Protein AF-A0A348V399-F1 (afdb_monomer_lite)

Structure (mmCIF, N/CA/C/O backbone):
data_AF-A0A348V399-F1
#
_entry.id   AF-A0A348V399-F1
#
loop_
_atom_site.group_PDB
_atom_site.id
_atom_site.type_symbol
_atom_site.label_atom_id
_atom_site.label_alt_id
_atom_site.label_comp_id
_atom_site.label_asym_id
_atom_site.label_entity_id
_atom_site.label_seq_id
_atom_site.pdbx_PDB_ins_code
_atom_site.Cartn_x
_atom_site.Cartn_y
_atom_site.Cartn_z
_atom_site.occupancy
_atom_site.B_iso_or_equiv
_atom_site.auth_seq_id
_atom_site.auth_comp_id
_atom_site.auth_asym_id
_atom_site.auth_atom_id
_atom_site.pdbx_PDB_model_num
ATOM 1 N N . PHE A 1 1 ? 3.134 -6.054 -16.469 1.00 52.12 1 PHE A N 1
ATOM 2 C CA . PHE A 1 1 ? 4.135 -6.571 -15.513 1.00 52.12 1 PHE A CA 1
ATOM 3 C C . PHE A 1 1 ? 3.429 -7.598 -14.643 1.00 52.12 1 PHE A C 1
ATOM 5 O O . PHE A 1 1 ? 2.397 -7.255 -14.083 1.00 52.12 1 PHE A O 1
ATOM 12 N N . PHE A 1 2 ? 3.928 -8.833 -14.587 1.00 60.09 2 PHE A N 1
ATOM 13 C CA . PHE A 1 2 ? 3.392 -9.899 -13.734 1.00 60.09 2 PHE A CA 1
ATOM 14 C C . PHE A 1 2 ? 4.388 -10.189 -12.610 1.00 60.09 2 PHE A C 1
ATOM 16 O O . PHE A 1 2 ? 5.597 -10.098 -12.833 1.00 60.09 2 PHE A O 1
ATOM 23 N N . ALA A 1 3 ? 3.890 -10.536 -11.419 1.00 67.31 3 ALA A N 1
ATOM 24 C CA . ALA A 1 3 ? 4.733 -11.037 -10.334 1.00 67.31 3 ALA A CA 1
ATOM 25 C C . ALA A 1 3 ? 5.548 -12.259 -10.807 1.00 67.31 3 ALA A C 1
ATOM 27 O O . ALA A 1 3 ? 5.073 -12.972 -11.694 1.00 67.31 3 ALA A O 1
ATOM 28 N N . PRO A 1 4 ? 6.736 -12.539 -10.237 1.00 74.44 4 PRO A N 1
ATOM 29 C CA . PRO A 1 4 ? 7.645 -13.546 -10.790 1.00 74.44 4 PRO A CA 1
ATOM 30 C C . PRO A 1 4 ? 7.024 -14.939 -10.965 1.00 74.44 4 PRO A C 1
ATOM 32 O O . PRO A 1 4 ? 7.273 -15.588 -11.976 1.00 74.44 4 PRO A O 1
ATOM 35 N N . LEU A 1 5 ? 6.152 -15.355 -10.038 1.00 81.75 5 LEU A N 1
ATOM 36 C CA . LEU A 1 5 ? 5.412 -16.617 -10.133 1.00 81.75 5 LEU A CA 1
ATOM 37 C C . LEU A 1 5 ? 4.450 -16.623 -11.327 1.00 81.75 5 LEU A C 1
ATOM 39 O O . LEU A 1 5 ? 4.489 -17.528 -12.152 1.00 81.75 5 LEU A O 1
ATOM 43 N N . ALA A 1 6 ? 3.618 -15.585 -11.442 1.00 80.56 6 ALA A N 1
ATOM 44 C CA . ALA A 1 6 ? 2.678 -15.453 -12.547 1.00 80.56 6 ALA A CA 1
ATOM 45 C C . ALA A 1 6 ? 3.415 -15.346 -13.888 1.00 80.56 6 ALA A C 1
ATOM 47 O O . ALA A 1 6 ? 3.038 -16.015 -14.837 1.00 80.56 6 ALA A O 1
ATOM 48 N N . LYS A 1 7 ? 4.506 -14.572 -13.965 1.00 80.81 7 LYS A N 1
ATOM 49 C CA . LYS A 1 7 ? 5.335 -14.479 -15.174 1.00 80.81 7 LYS A CA 1
ATOM 50 C C . LYS A 1 7 ? 5.839 -15.860 -15.605 1.00 80.81 7 LYS A C 1
ATOM 52 O O . LYS A 1 7 ? 5.669 -16.206 -16.766 1.00 80.81 7 LYS A O 1
ATOM 57 N N . ALA A 1 8 ? 6.411 -16.632 -14.680 1.00 84.81 8 ALA A N 1
ATOM 58 C CA . ALA A 1 8 ? 6.959 -17.952 -14.975 1.00 84.81 8 ALA A CA 1
ATOM 59 C C . ALA A 1 8 ? 5.883 -18.966 -15.410 1.00 84.81 8 ALA A C 1
ATOM 61 O O . ALA A 1 8 ? 6.126 -19.723 -16.340 1.00 84.81 8 ALA A O 1
ATOM 62 N N . LEU A 1 9 ? 4.683 -18.938 -14.816 1.00 87.12 9 LEU A N 1
ATOM 63 C CA . LEU A 1 9 ? 3.552 -19.770 -15.266 1.00 87.12 9 LEU A CA 1
ATOM 64 C C . LEU A 1 9 ? 3.014 -19.351 -16.644 1.00 87.12 9 LEU A C 1
ATOM 66 O O . LEU A 1 9 ? 2.587 -20.195 -17.429 1.00 87.12 9 LEU A O 1
ATOM 70 N N . ILE A 1 10 ? 3.039 -18.051 -16.951 1.00 87.12 10 ILE A N 1
ATOM 71 C CA . ILE A 1 10 ? 2.535 -17.520 -18.222 1.00 87.12 10 ILE A CA 1
ATOM 72 C C . ILE A 1 10 ? 3.465 -17.877 -19.378 1.00 87.12 10 ILE A C 1
ATOM 74 O O . ILE A 1 10 ? 2.972 -18.300 -20.415 1.00 87.12 10 ILE A O 1
ATOM 78 N N . THR A 1 11 ? 4.773 -17.660 -19.221 1.00 84.88 11 THR A N 1
ATOM 79 C CA . THR A 1 11 ? 5.747 -17.787 -20.321 1.00 84.88 11 THR A CA 1
ATOM 80 C C . THR A 1 11 ? 6.511 -19.103 -20.319 1.00 84.88 11 THR A C 1
ATOM 82 O O . THR A 1 11 ? 7.322 -19.323 -21.209 1.00 84.88 11 THR A O 1
ATOM 85 N N . GLY A 1 12 ? 6.341 -19.925 -19.282 1.00 84.00 12 GLY A N 1
ATOM 86 C CA . GLY A 1 12 ? 7.260 -21.017 -18.990 1.00 84.00 12 GLY A CA 1
ATOM 87 C C . GLY A 1 12 ? 8.636 -20.507 -18.552 1.00 84.00 12 GLY A C 1
ATOM 88 O O . GLY A 1 12 ? 9.053 -19.381 -18.850 1.00 84.00 12 GLY A O 1
ATOM 89 N N . GLY A 1 13 ? 9.355 -21.343 -17.808 1.00 85.56 13 GLY A N 1
ATOM 90 C CA . GLY A 1 13 ? 10.738 -21.083 -17.412 1.00 85.56 13 GLY A CA 1
ATOM 91 C C . GLY A 1 13 ? 10.939 -20.916 -15.904 1.00 85.56 13 GLY A C 1
ATOM 92 O O . GLY A 1 13 ? 10.068 -21.268 -15.106 1.00 85.56 13 GLY A O 1
ATOM 93 N N . PRO A 1 14 ? 12.121 -20.443 -15.477 1.00 83.56 14 PRO A N 1
ATOM 94 C CA . PRO A 1 14 ? 12.485 -20.439 -14.070 1.00 83.56 14 PRO A CA 1
ATOM 95 C C . PRO A 1 14 ? 11.677 -19.414 -13.273 1.00 83.56 14 PRO A C 1
ATOM 97 O O . PRO A 1 14 ? 11.628 -18.229 -13.611 1.00 83.56 14 PRO A O 1
ATOM 100 N N . TYR A 1 15 ? 11.120 -19.853 -12.146 1.00 84.25 15 TYR A N 1
ATOM 101 C CA . TYR A 1 15 ? 10.704 -18.961 -11.077 1.00 84.25 15 TYR A CA 1
ATOM 102 C C . TYR A 1 15 ? 11.940 -18.248 -10.527 1.00 84.25 15 TYR A C 1
ATOM 104 O O . TYR A 1 15 ? 12.832 -18.866 -9.938 1.00 84.25 15 TYR A O 1
ATOM 112 N N . GLN A 1 16 ? 12.000 -16.938 -10.755 1.00 76.56 16 GLN A N 1
ATOM 113 C CA . GLN A 1 16 ? 13.112 -16.099 -10.333 1.00 76.56 16 GLN A CA 1
ATOM 114 C C . GLN A 1 16 ? 12.734 -15.294 -9.096 1.00 76.56 16 GLN A C 1
ATOM 116 O O . GLN A 1 16 ? 11.756 -14.547 -9.101 1.00 76.56 16 GLN A O 1
ATOM 121 N N . LEU A 1 17 ? 13.551 -15.392 -8.053 1.00 78.25 17 LEU A N 1
ATOM 122 C CA . LEU A 1 17 ? 13.421 -14.579 -6.851 1.00 78.25 17 LEU A CA 1
ATOM 123 C C . LEU A 1 17 ? 14.804 -14.061 -6.455 1.00 78.25 17 LEU A C 1
ATOM 125 O O . LEU A 1 17 ? 15.776 -14.811 -6.454 1.00 78.25 17 LEU A O 1
ATOM 129 N N . PHE A 1 18 ? 14.908 -12.763 -6.159 1.00 77.19 18 PHE A N 1
ATOM 130 C CA . PHE A 1 18 ? 16.182 -12.104 -5.831 1.00 77.19 18 PHE A CA 1
ATOM 131 C C . PHE A 1 18 ? 17.300 -12.329 -6.867 1.00 77.19 18 PHE A C 1
ATOM 133 O O . PHE A 1 18 ? 18.461 -12.515 -6.513 1.00 77.19 18 PHE A O 1
ATOM 140 N N . GLY A 1 19 ? 16.945 -12.360 -8.156 1.00 70.88 19 GLY A N 1
ATOM 141 C CA . GLY A 1 19 ? 17.903 -12.597 -9.241 1.00 70.88 19 GLY A CA 1
ATOM 142 C C . GLY A 1 19 ? 18.418 -14.038 -9.335 1.00 70.88 19 GLY A C 1
ATOM 143 O O . GLY A 1 19 ? 19.267 -14.315 -10.176 1.00 70.88 19 GLY A O 1
ATOM 144 N N . LYS A 1 20 ? 17.903 -14.964 -8.516 1.00 80.06 20 LYS A N 1
ATOM 145 C CA . LYS A 1 20 ? 18.220 -16.393 -8.585 1.00 80.06 20 LYS A CA 1
ATOM 146 C C . LYS A 1 20 ? 17.064 -17.168 -9.205 1.00 80.06 20 LYS A C 1
ATOM 148 O O . LYS A 1 20 ? 15.915 -17.009 -8.794 1.00 80.06 20 LYS A O 1
ATOM 153 N N . SER A 1 21 ? 17.381 -18.022 -10.172 1.00 84.56 21 SER A N 1
ATOM 154 C CA . SER A 1 21 ? 16.463 -19.043 -10.679 1.00 84.56 21 SER A CA 1
ATOM 155 C C . SER A 1 21 ? 16.350 -20.152 -9.639 1.00 84.56 21 SER A C 1
ATOM 157 O O . SER A 1 21 ? 17.360 -20.754 -9.283 1.00 84.56 21 SER A O 1
ATOM 159 N N . LEU A 1 22 ? 15.145 -20.390 -9.124 1.00 85.94 22 LEU A N 1
ATOM 160 C CA . LEU A 1 22 ? 14.909 -21.389 -8.081 1.00 85.94 22 LEU A CA 1
ATOM 161 C C . LEU A 1 22 ? 14.505 -22.738 -8.681 1.00 85.94 22 LEU A C 1
ATOM 163 O O . LEU A 1 22 ? 15.203 -23.728 -8.496 1.00 85.94 22 LEU A O 1
ATOM 167 N N . PHE A 1 23 ? 13.396 -22.775 -9.418 1.00 88.38 23 PHE A N 1
ATOM 168 C CA . PHE A 1 23 ? 12.878 -23.979 -10.073 1.00 88.38 23 PHE A CA 1
ATOM 169 C C . PHE A 1 23 ? 12.119 -23.606 -11.346 1.00 88.38 23 PHE A C 1
ATOM 171 O O . PHE A 1 23 ? 11.605 -22.493 -11.457 1.00 88.38 23 PHE A O 1
ATOM 178 N N . SER A 1 24 ? 12.057 -24.519 -12.312 1.00 88.38 24 SER A N 1
ATOM 179 C CA . SER A 1 24 ? 11.353 -24.305 -13.580 1.00 88.38 24 SER A CA 1
ATOM 180 C C . SER A 1 24 ? 9.862 -24.578 -13.449 1.00 88.38 24 SER A C 1
ATOM 182 O O . SER A 1 24 ? 9.452 -25.535 -12.797 1.00 88.38 24 SER A O 1
ATOM 184 N N . LEU A 1 25 ? 9.058 -23.740 -14.097 1.00 88.75 25 LEU A N 1
ATOM 185 C CA . LEU A 1 25 ? 7.616 -23.896 -14.201 1.00 88.75 25 LEU A CA 1
ATOM 186 C C . LEU A 1 25 ? 7.215 -24.174 -15.654 1.00 88.75 25 LEU A C 1
ATOM 188 O O . LEU A 1 25 ? 7.860 -23.656 -16.575 1.00 88.75 25 LEU A O 1
ATOM 192 N N . PRO A 1 26 ? 6.172 -24.996 -15.864 1.00 90.00 26 PRO A N 1
ATOM 193 C CA . PRO A 1 26 ? 5.643 -25.249 -17.194 1.00 90.00 26 PRO A CA 1
ATOM 194 C C . PRO A 1 26 ? 5.022 -23.976 -17.776 1.00 90.00 26 PRO A C 1
ATOM 196 O O . PRO A 1 26 ? 4.529 -23.118 -17.042 1.00 90.00 26 PRO A O 1
ATOM 199 N N . GLU A 1 27 ? 5.019 -23.874 -19.103 1.00 92.12 27 GLU A N 1
ATOM 200 C CA . GLU A 1 27 ? 4.249 -22.850 -19.803 1.00 92.12 27 GLU A CA 1
ATOM 201 C C . GLU A 1 27 ? 2.771 -23.244 -19.781 1.00 92.12 27 GLU A C 1
ATOM 203 O O . GLU A 1 27 ? 2.341 -24.165 -20.471 1.00 92.12 27 GLU A O 1
ATOM 208 N N . VAL A 1 28 ? 1.994 -22.571 -18.935 1.00 89.44 28 VAL A N 1
ATOM 209 C CA . VAL A 1 28 ? 0.554 -22.824 -18.785 1.00 89.44 28 VAL A CA 1
ATOM 210 C C . VAL A 1 28 ? -0.260 -21.820 -19.610 1.00 89.44 28 VAL A C 1
ATOM 212 O O . VAL A 1 28 ? -1.388 -22.103 -20.015 1.00 89.44 28 VAL A O 1
ATOM 215 N N . GLY A 1 29 ? 0.309 -20.642 -19.881 1.00 90.19 29 GLY A N 1
ATOM 216 C CA . GLY A 1 29 ? -0.357 -19.542 -20.572 1.00 90.19 29 GLY A CA 1
ATOM 217 C C . GLY A 1 29 ? -1.218 -18.678 -19.643 1.00 90.19 29 GLY A C 1
ATOM 218 O O . GLY A 1 29 ? -1.516 -19.034 -18.500 1.00 90.19 29 GLY A O 1
ATOM 219 N N . LEU A 1 30 ? -1.617 -17.499 -20.127 1.00 89.25 30 LEU A N 1
ATOM 220 C CA . LEU A 1 30 ? -2.241 -16.452 -19.306 1.00 89.25 30 LEU A CA 1
ATOM 221 C C . LEU A 1 30 ? -3.562 -16.866 -18.649 1.00 89.25 30 LEU A C 1
ATOM 223 O O . LEU A 1 30 ? -3.695 -16.777 -17.429 1.00 89.25 30 LEU A O 1
ATOM 227 N N . PHE A 1 31 ? -4.536 -17.317 -19.440 1.00 92.62 31 PHE A N 1
ATOM 228 C CA . PHE A 1 31 ? -5.866 -17.656 -18.924 1.00 92.62 31 PHE A CA 1
ATOM 229 C C . PHE A 1 31 ? -5.835 -18.869 -17.993 1.00 92.62 31 PHE A C 1
ATOM 231 O O . PHE A 1 31 ? -6.458 -18.846 -16.933 1.00 92.62 31 PHE A O 1
ATOM 238 N N . ASN A 1 32 ? -5.039 -19.886 -18.325 1.00 92.69 32 ASN A N 1
ATOM 239 C CA . ASN A 1 32 ? -4.877 -21.046 -17.455 1.00 92.69 32 ASN A CA 1
ATOM 240 C C . ASN A 1 32 ? -4.134 -20.691 -16.163 1.00 92.69 32 ASN A C 1
ATOM 242 O O . ASN A 1 32 ? -4.470 -21.229 -15.117 1.00 92.69 32 ASN A O 1
ATOM 246 N N . THR A 1 33 ? -3.178 -19.753 -16.192 1.00 90.19 33 THR A N 1
ATOM 247 C CA . THR A 1 33 ? -2.538 -19.251 -14.963 1.00 90.19 33 THR A CA 1
ATOM 248 C C . THR A 1 33 ? -3.578 -18.640 -14.019 1.00 90.19 33 THR A C 1
ATOM 250 O O . THR A 1 33 ? -3.559 -18.929 -12.823 1.00 90.19 33 THR A O 1
ATOM 253 N N . PHE A 1 34 ? -4.525 -17.846 -14.538 1.00 90.88 34 PHE A N 1
ATOM 254 C CA . PHE A 1 34 ? -5.638 -17.333 -13.731 1.00 90.88 34 PHE A CA 1
ATOM 255 C C . PHE A 1 34 ? -6.528 -18.452 -13.184 1.00 90.88 34 PHE A C 1
ATOM 257 O O . PHE A 1 34 ? -6.881 -18.411 -12.008 1.00 90.88 34 PHE A O 1
ATOM 264 N N . LEU A 1 35 ? -6.856 -19.455 -14.003 1.00 93.44 35 LEU A N 1
ATOM 265 C CA . LEU A 1 35 ? -7.674 -20.596 -13.586 1.00 93.44 35 LEU A CA 1
ATOM 266 C C . LEU A 1 35 ? -6.990 -21.413 -12.481 1.00 93.44 35 LEU A C 1
ATOM 268 O O . LEU A 1 35 ? -7.612 -21.696 -11.461 1.00 93.44 35 LEU A O 1
ATOM 272 N N . VAL A 1 36 ? -5.703 -21.733 -12.637 1.00 90.75 36 VAL A N 1
ATOM 273 C CA . VAL A 1 36 ? -4.912 -22.483 -11.648 1.00 90.75 36 VAL A CA 1
ATOM 274 C C . VAL A 1 36 ? -4.853 -21.732 -10.320 1.00 90.75 36 VAL A C 1
ATOM 276 O O . VAL A 1 36 ? -5.170 -22.304 -9.278 1.00 90.75 36 VAL A O 1
ATOM 279 N N . LEU A 1 37 ? -4.500 -20.442 -10.337 1.00 90.31 37 LEU A N 1
ATOM 280 C CA . LEU A 1 37 ? -4.455 -19.632 -9.115 1.00 90.31 37 LEU A CA 1
ATOM 281 C C . LEU A 1 37 ? -5.846 -19.476 -8.485 1.00 90.31 37 LEU A C 1
ATOM 283 O O . LEU A 1 37 ? -5.977 -19.565 -7.266 1.00 90.31 37 LEU A O 1
ATOM 287 N N . GLY A 1 38 ? -6.886 -19.298 -9.303 1.00 93.44 38 GLY A N 1
ATOM 288 C CA . GLY A 1 38 ? -8.273 -19.213 -8.849 1.00 93.44 38 GLY A CA 1
ATOM 289 C C . GLY A 1 38 ? -8.742 -20.484 -8.143 1.00 93.44 38 GLY A C 1
ATOM 290 O O . GLY A 1 38 ? -9.327 -20.394 -7.066 1.00 93.44 38 GLY A O 1
ATOM 291 N N . LEU A 1 39 ? -8.429 -21.663 -8.689 1.00 95.69 39 LEU A N 1
ATOM 292 C CA . LEU A 1 39 ? -8.740 -22.949 -8.057 1.00 95.69 39 LEU A CA 1
ATOM 293 C C . LEU A 1 39 ? -7.991 -23.138 -6.736 1.00 95.69 39 LEU A C 1
ATOM 295 O O . LEU A 1 39 ? -8.597 -23.556 -5.750 1.00 95.69 39 LEU A O 1
ATOM 299 N N . ILE A 1 40 ? -6.702 -22.786 -6.686 1.00 94.00 40 ILE A N 1
ATOM 300 C CA . ILE A 1 40 ? -5.919 -22.834 -5.443 1.00 94.00 40 ILE A CA 1
ATOM 301 C C . ILE A 1 40 ? -6.576 -21.950 -4.377 1.00 94.00 40 ILE A C 1
ATOM 303 O O . ILE A 1 40 ? -6.777 -22.401 -3.249 1.00 94.00 40 ILE A O 1
ATOM 307 N N . PHE A 1 41 ? -6.954 -20.715 -4.719 1.00 93.62 41 PHE A N 1
ATOM 308 C CA . PHE A 1 41 ? -7.620 -19.813 -3.778 1.00 93.62 41 PHE A CA 1
ATOM 309 C C . PHE A 1 41 ? -8.997 -20.322 -3.355 1.00 93.62 41 PHE A C 1
ATOM 311 O O . PHE A 1 41 ? -9.294 -20.300 -2.166 1.00 93.62 41 PHE A O 1
ATOM 318 N N . LEU A 1 42 ? -9.808 -20.841 -4.280 1.00 96.06 42 LEU A N 1
ATOM 319 C CA . LEU A 1 42 ? -11.116 -21.415 -3.961 1.00 96.06 42 LEU A CA 1
ATOM 320 C C . LEU A 1 42 ? -10.990 -22.551 -2.941 1.00 96.06 42 LEU A C 1
ATOM 322 O O . LEU A 1 42 ? -11.668 -22.528 -1.917 1.00 96.06 42 LEU A O 1
ATOM 326 N N . VAL A 1 43 ? -10.099 -23.513 -3.190 1.00 96.75 43 VAL A N 1
ATOM 327 C CA . VAL A 1 43 ? -9.903 -24.667 -2.302 1.00 96.75 43 VAL A CA 1
ATOM 328 C C . VAL A 1 43 ? -9.355 -24.218 -0.951 1.00 96.75 43 VAL A C 1
ATOM 330 O O . VAL A 1 43 ? -9.936 -24.533 0.083 1.00 96.75 43 VAL A O 1
ATOM 333 N N . THR A 1 44 ? -8.265 -23.449 -0.938 1.00 95.44 44 THR A N 1
ATOM 334 C CA . THR A 1 44 ? -7.593 -23.061 0.314 1.00 95.44 44 THR A CA 1
ATOM 335 C C . THR A 1 44 ? -8.450 -22.153 1.193 1.00 95.44 44 THR A C 1
ATOM 337 O O . THR A 1 44 ? -8.509 -22.370 2.402 1.00 95.44 44 THR A O 1
ATOM 340 N N . ILE A 1 45 ? -9.154 -21.175 0.612 1.00 94.75 45 ILE A N 1
ATOM 341 C CA . ILE A 1 45 ? -10.038 -20.272 1.360 1.00 94.75 45 ILE A CA 1
ATOM 342 C C . ILE A 1 45 ? -11.266 -21.028 1.867 1.00 94.75 45 ILE A C 1
ATOM 344 O O . ILE A 1 45 ? -11.629 -20.853 3.026 1.00 94.75 45 ILE A O 1
ATOM 348 N N . THR A 1 46 ? -11.881 -21.892 1.048 1.00 95.56 46 THR A N 1
ATOM 349 C CA . THR A 1 46 ? -13.058 -22.667 1.479 1.00 95.56 46 THR A CA 1
ATOM 350 C C . THR A 1 46 ? -12.692 -23.620 2.610 1.00 95.56 46 THR A C 1
ATOM 352 O O . THR A 1 46 ? -13.359 -23.622 3.639 1.00 95.56 46 THR A O 1
ATOM 355 N N . LEU A 1 47 ? -11.596 -24.375 2.473 1.00 95.94 47 LEU A N 1
ATOM 356 C CA . LEU A 1 47 ? -11.119 -25.258 3.538 1.00 95.94 47 LEU A CA 1
ATOM 357 C C . LEU A 1 47 ? -10.776 -24.474 4.809 1.00 95.94 47 LEU A C 1
ATOM 359 O O . LEU A 1 47 ? -11.170 -24.886 5.893 1.00 95.94 47 LEU A O 1
ATOM 363 N N . GLY A 1 48 ? -10.106 -23.324 4.689 1.00 93.44 48 GLY A N 1
ATOM 364 C CA . GLY A 1 48 ? -9.813 -22.460 5.835 1.00 93.44 48 GLY A CA 1
ATOM 365 C C . GLY A 1 48 ? -11.071 -21.907 6.512 1.00 93.44 48 GLY A C 1
ATOM 366 O O . GLY A 1 48 ? -11.128 -21.844 7.736 1.00 93.44 48 GLY A O 1
ATOM 367 N N . ALA A 1 49 ? -12.099 -21.553 5.737 1.00 92.62 49 ALA A N 1
ATOM 368 C CA . ALA A 1 49 ? -13.371 -21.064 6.261 1.00 92.62 49 ALA A CA 1
ATOM 369 C C . ALA A 1 49 ? -14.144 -22.145 7.029 1.00 92.62 49 ALA A C 1
ATOM 371 O O . ALA A 1 49 ? -14.742 -21.839 8.055 1.00 92.62 49 ALA A O 1
ATOM 372 N N . LEU A 1 50 ? -14.081 -23.405 6.585 1.00 94.25 50 LEU A N 1
ATOM 373 C CA . LEU A 1 50 ? -14.690 -24.538 7.294 1.00 94.25 50 LEU A CA 1
ATOM 374 C C . LEU A 1 50 ? -14.046 -24.806 8.666 1.00 94.25 50 LEU A C 1
ATOM 376 O O . LEU A 1 50 ? -14.671 -25.433 9.514 1.00 94.25 50 LEU A O 1
ATOM 380 N N . LEU A 1 51 ? -12.819 -24.323 8.894 1.00 94.50 51 LEU A N 1
ATOM 381 C CA . LEU A 1 51 ? -12.115 -24.426 10.177 1.00 94.50 51 LEU A CA 1
ATOM 382 C C . LEU A 1 51 ? -12.409 -23.252 11.131 1.00 94.50 51 LEU A C 1
ATOM 384 O O . LEU A 1 51 ? -11.989 -23.293 12.287 1.00 94.50 51 LEU A O 1
ATOM 388 N N . LEU A 1 52 ? -13.090 -22.194 10.673 1.00 89.75 52 LEU A N 1
ATOM 389 C CA . LEU A 1 52 ? -13.391 -21.013 11.485 1.00 89.75 52 LEU A CA 1
ATOM 390 C C . LEU A 1 52 ? -14.714 -21.186 12.235 1.00 89.75 52 LEU A C 1
ATOM 392 O O . LEU A 1 52 ? -15.781 -21.275 11.633 1.00 89.75 52 LEU A O 1
ATOM 396 N N . GLN A 1 53 ? -14.649 -21.143 13.565 1.00 86.00 53 GLN A N 1
ATOM 397 C CA . GLN A 1 53 ? -15.817 -21.146 14.440 1.00 86.00 53 GLN A CA 1
ATOM 398 C C . GLN A 1 53 ? -15.852 -19.857 15.261 1.00 86.00 53 GLN A C 1
ATOM 400 O O . GLN A 1 53 ? -14.854 -19.462 15.866 1.00 86.00 53 GLN A O 1
ATOM 405 N N . ASN A 1 54 ? -17.006 -19.188 15.278 1.00 82.38 54 ASN A N 1
ATOM 406 C CA . ASN A 1 54 ? -17.195 -18.023 16.134 1.00 82.38 54 ASN A CA 1
ATOM 407 C C . ASN A 1 54 ? -17.239 -18.467 17.604 1.00 82.38 54 ASN A C 1
ATOM 409 O O . ASN A 1 54 ? -17.871 -19.483 17.903 1.00 82.38 54 ASN A O 1
ATOM 413 N N . PRO A 1 55 ? -16.610 -17.715 18.523 1.00 81.38 55 PRO A N 1
ATOM 414 C CA . PRO A 1 55 ? -16.723 -18.001 19.944 1.00 81.38 55 PRO A CA 1
ATOM 415 C C . PRO A 1 55 ? -18.175 -17.841 20.409 1.00 81.38 55 PRO A C 1
ATOM 417 O O . PRO A 1 55 ? -18.935 -17.036 19.861 1.00 81.38 55 PRO A O 1
ATOM 420 N N . GLU A 1 56 ? -18.550 -18.594 21.441 1.00 83.88 56 GLU A N 1
ATOM 421 C CA . GLU A 1 56 ? -19.869 -18.482 22.061 1.00 83.88 56 GLU A CA 1
ATOM 422 C C . GLU A 1 56 ? -20.121 -17.064 22.591 1.00 83.88 56 GLU A C 1
ATOM 424 O O . GLU A 1 56 ? -19.203 -16.331 22.983 1.00 83.88 56 GLU A O 1
ATOM 429 N N . THR A 1 57 ? -21.390 -16.659 22.624 1.00 78.19 57 THR A N 1
ATOM 430 C CA . THR A 1 57 ? -21.778 -15.339 23.124 1.00 78.19 57 THR A CA 1
ATOM 431 C C . THR A 1 57 ? -21.364 -15.180 24.585 1.00 78.19 57 THR A C 1
ATOM 433 O O . THR A 1 57 ? -21.862 -15.891 25.453 1.00 78.19 57 THR A O 1
ATOM 436 N N . GLY A 1 58 ? -20.476 -14.223 24.863 1.00 76.69 58 GLY A N 1
ATOM 437 C CA . GLY A 1 58 ? -19.968 -13.968 26.214 1.00 76.69 58 GLY A CA 1
ATOM 438 C C . GLY A 1 58 ? -18.715 -14.764 26.592 1.00 76.69 58 GLY A C 1
ATOM 439 O O . GLY A 1 58 ? -18.250 -14.623 27.723 1.00 76.69 58 GLY A O 1
ATOM 440 N N . TYR A 1 59 ? -18.141 -15.543 25.668 1.00 77.50 59 TYR A N 1
ATOM 441 C CA . TYR A 1 59 ? -16.878 -16.245 25.886 1.00 77.50 59 TYR A CA 1
ATOM 442 C C . TYR A 1 59 ? -15.764 -15.278 26.312 1.00 77.50 59 TYR A C 1
ATOM 444 O O . TYR A 1 59 ? -15.517 -14.252 25.671 1.00 77.50 59 TYR A O 1
ATOM 452 N N . ARG A 1 60 ? -15.068 -15.629 27.396 1.00 76.56 60 ARG A N 1
ATOM 453 C CA . ARG A 1 60 ? -13.876 -14.935 27.890 1.00 76.56 60 ARG A CA 1
ATOM 454 C C . ARG A 1 60 ? -12.753 -15.960 28.045 1.00 76.56 60 ARG A C 1
ATOM 456 O O . ARG A 1 60 ? -12.979 -16.975 28.704 1.00 76.56 60 ARG A O 1
ATOM 463 N N . PRO A 1 61 ? -11.559 -15.719 27.476 1.00 80.94 61 PRO A N 1
ATOM 464 C CA . PRO A 1 61 ? -10.425 -16.611 27.674 1.00 80.94 61 PRO A CA 1
ATOM 465 C C . PRO A 1 61 ? -10.090 -16.757 29.163 1.00 80.94 61 PRO A C 1
ATOM 467 O O . PRO A 1 61 ? -10.176 -15.789 29.924 1.00 80.94 61 PRO A O 1
ATOM 470 N N . ALA A 1 62 ? -9.681 -17.954 29.583 1.00 82.31 62 ALA A N 1
ATOM 471 C CA . ALA A 1 62 ? -9.250 -18.190 30.958 1.00 82.31 62 ALA A CA 1
ATOM 472 C C . ALA A 1 62 ? -8.080 -17.256 31.324 1.00 82.31 62 ALA A C 1
ATOM 474 O O . ALA A 1 62 ? -7.112 -17.139 30.575 1.00 82.31 62 ALA A O 1
ATOM 475 N N . GLY A 1 63 ? -8.182 -16.566 32.463 1.00 80.38 63 GLY A N 1
ATOM 476 C CA . GLY A 1 63 ? -7.185 -15.583 32.906 1.00 80.38 63 GLY A CA 1
ATOM 477 C C . GLY A 1 63 ? -7.302 -14.195 32.261 1.00 80.38 63 GLY A C 1
ATOM 478 O O . GLY A 1 63 ? -6.511 -13.311 32.588 1.00 80.38 63 GLY A O 1
ATOM 479 N N . TRP A 1 64 ? -8.285 -13.960 31.382 1.00 74.31 64 TRP A N 1
ATOM 480 C CA . TRP A 1 64 ? -8.550 -12.627 30.845 1.00 74.31 64 TRP A CA 1
ATOM 481 C C . TRP A 1 64 ? -9.367 -11.794 31.837 1.00 74.31 64 TRP A C 1
ATOM 483 O O . TRP A 1 64 ? -10.586 -11.932 31.951 1.00 74.31 64 TRP A O 1
ATOM 493 N N . ASN A 1 65 ? -8.689 -10.891 32.539 1.00 71.88 65 ASN A N 1
ATOM 494 C CA . ASN A 1 65 ? -9.343 -9.816 33.269 1.00 71.88 65 ASN A CA 1
ATOM 495 C C . ASN A 1 65 ? -9.580 -8.667 32.289 1.00 71.88 65 ASN A C 1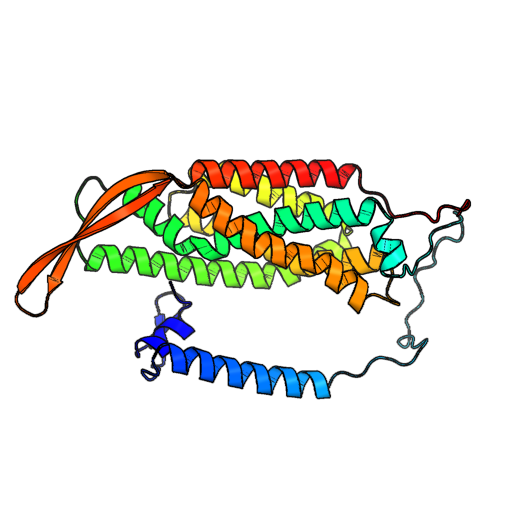
ATOM 497 O O . ASN A 1 65 ? -8.630 -8.196 31.660 1.00 71.88 65 ASN A O 1
ATOM 501 N N . SER A 1 66 ? -10.829 -8.209 32.151 1.00 61.03 66 SER A N 1
ATOM 502 C CA . SER A 1 66 ? -11.095 -6.984 31.391 1.00 61.03 66 SER A CA 1
ATOM 503 C C . SER A 1 66 ? -10.184 -5.885 31.935 1.00 61.03 66 SER A C 1
ATOM 505 O O . SER A 1 66 ? -10.159 -5.708 33.158 1.00 61.03 66 SER A O 1
ATOM 507 N N . PRO A 1 67 ? -9.469 -5.125 31.081 1.00 58.31 67 PRO A N 1
ATOM 508 C CA . PRO A 1 67 ? -8.878 -3.872 31.514 1.00 58.31 67 PRO A CA 1
ATOM 509 C C . PRO A 1 67 ? -9.978 -3.112 32.247 1.00 58.31 67 PRO A C 1
ATOM 511 O O . PRO A 1 67 ? -11.091 -3.003 31.717 1.00 58.31 67 PRO A O 1
ATOM 514 N N . VAL A 1 68 ? -9.710 -2.703 33.488 1.00 46.06 68 VAL A N 1
ATOM 515 C CA . VAL A 1 68 ? -10.649 -1.911 34.278 1.00 46.06 68 VAL A CA 1
ATOM 516 C C . VAL A 1 68 ? -10.954 -0.685 33.429 1.00 46.06 68 VAL A C 1
ATOM 518 O O . VAL A 1 68 ? -10.118 0.207 33.298 1.00 46.06 68 VAL A O 1
ATOM 521 N N . GLN A 1 69 ? -12.117 -0.666 32.773 1.00 47.31 69 GLN A N 1
ATOM 522 C CA . GLN A 1 69 ? -12.640 0.571 32.230 1.00 47.31 69 GLN A CA 1
ATOM 523 C C . GLN A 1 69 ? -12.835 1.435 33.460 1.00 47.31 69 GLN A C 1
ATOM 525 O O . GLN A 1 69 ? -13.667 1.117 34.307 1.00 47.31 69 GLN A O 1
ATOM 530 N N . SER A 1 70 ? -12.002 2.461 33.602 1.00 39.78 70 SER A N 1
ATOM 531 C CA . SER A 1 70 ? -12.213 3.514 34.575 1.00 39.78 70 SER A CA 1
ATOM 532 C C . SER A 1 70 ? -13.645 3.996 34.387 1.00 39.78 70 SER A C 1
ATOM 534 O O . SER A 1 70 ? -13.956 4.708 33.434 1.00 39.78 70 SER A O 1
ATOM 536 N N . THR A 1 71 ? -14.516 3.571 35.294 1.00 38.88 71 THR A N 1
ATOM 537 C CA . THR A 1 71 ? -15.937 3.900 35.440 1.00 38.88 71 THR A CA 1
ATOM 538 C C . THR A 1 71 ? -16.148 5.370 35.820 1.00 38.88 71 THR A C 1
ATOM 540 O O . THR A 1 71 ? -17.137 5.740 36.440 1.00 38.88 71 THR A O 1
ATOM 543 N N . ALA A 1 72 ? -15.229 6.239 35.411 1.00 37.47 72 ALA A N 1
ATOM 544 C CA . ALA A 1 72 ? -15.248 7.669 35.623 1.00 37.47 72 ALA A CA 1
ATOM 545 C C . ALA A 1 72 ? -15.106 8.355 34.261 1.00 37.47 72 ALA A C 1
ATOM 547 O O . ALA A 1 72 ? -14.041 8.861 33.931 1.00 37.47 72 ALA A O 1
ATOM 548 N N . LEU A 1 73 ? -16.164 8.262 33.446 1.00 38.91 73 LEU A N 1
ATOM 549 C CA . LEU A 1 73 ? -16.685 9.288 32.527 1.00 38.91 73 LEU A CA 1
ATOM 550 C C . LEU A 1 73 ? -17.776 8.638 31.655 1.00 38.91 73 LEU A C 1
ATOM 552 O O . LEU A 1 73 ? -17.518 7.833 30.766 1.00 38.91 73 LEU A O 1
ATOM 556 N N . ASN A 1 74 ? -19.023 8.965 31.983 1.00 40.34 74 ASN A N 1
ATOM 557 C CA . ASN A 1 74 ? -20.251 8.533 31.321 1.00 40.34 74 ASN A CA 1
ATOM 558 C C . ASN A 1 74 ? -20.210 8.669 29.771 1.00 40.34 74 ASN A C 1
ATOM 560 O O . ASN A 1 74 ? -19.755 9.693 29.271 1.00 40.34 74 ASN A O 1
ATOM 564 N N . ASN A 1 75 ? -20.837 7.719 29.046 1.00 45.88 75 ASN A N 1
ATOM 565 C CA . ASN A 1 75 ? -21.398 7.831 27.667 1.00 45.88 75 ASN A CA 1
ATOM 566 C C . ASN A 1 75 ? -20.628 7.301 26.434 1.00 45.88 75 ASN A C 1
ATOM 568 O O . ASN A 1 75 ? -20.978 7.671 25.311 1.00 45.88 75 ASN A O 1
ATOM 572 N N . LEU A 1 76 ? -19.654 6.400 26.555 1.00 57.66 76 LEU A N 1
ATOM 573 C CA . LEU A 1 76 ? -19.102 5.723 25.368 1.00 57.66 76 LEU A CA 1
ATOM 574 C C . LEU A 1 76 ? -19.905 4.442 25.072 1.00 57.66 76 LEU A C 1
ATOM 576 O O . LEU A 1 76 ? -19.736 3.433 25.752 1.00 57.66 76 LEU A O 1
ATOM 580 N N . LYS A 1 77 ? -20.789 4.459 24.062 1.00 57.31 77 LYS A N 1
ATOM 581 C CA . LYS A 1 77 ? -21.368 3.224 23.500 1.00 57.31 77 LYS A CA 1
ATOM 582 C C . LYS A 1 77 ? -20.224 2.487 22.843 1.00 57.31 77 LYS A C 1
ATOM 584 O O . LYS A 1 77 ? -19.611 2.992 21.913 1.00 57.31 77 LYS A O 1
ATOM 589 N N . VAL A 1 78 ? -19.912 1.319 23.380 1.00 68.75 78 VAL A N 1
ATOM 590 C CA . VAL A 1 78 ? -18.755 0.553 22.928 1.00 68.75 78 VAL A CA 1
ATOM 591 C C . VAL A 1 78 ? -19.073 -0.187 21.630 1.00 68.75 78 VAL A C 1
ATOM 593 O O . VAL A 1 78 ? -18.167 -0.366 20.837 1.00 68.75 78 VAL A O 1
ATOM 596 N N . ASP A 1 79 ? -20.343 -0.520 21.359 1.00 84.94 79 ASP A N 1
ATOM 597 C CA . ASP A 1 79 ? -20.763 -1.299 20.187 1.00 84.94 79 ASP A CA 1
ATOM 598 C C . ASP A 1 79 ? -21.770 -0.547 19.303 1.00 84.94 79 ASP A C 1
ATOM 600 O O . ASP A 1 79 ? -22.964 -0.481 19.604 1.00 84.94 79 ASP A O 1
ATOM 604 N N . PHE A 1 80 ? -21.289 -0.003 18.187 1.00 89.50 80 PHE A N 1
ATOM 605 C CA . PHE A 1 80 ? -22.094 0.681 17.175 1.00 89.50 80 PHE A CA 1
ATOM 606 C C . PHE A 1 80 ? -22.610 -0.307 16.126 1.00 89.50 80 PHE A C 1
ATOM 608 O O . PHE A 1 80 ? -21.867 -1.145 15.607 1.00 89.50 80 PHE A O 1
ATOM 615 N N . THR A 1 81 ? -23.878 -0.166 15.745 1.00 92.50 81 THR A N 1
ATOM 616 C CA . THR A 1 81 ? -24.394 -0.799 14.520 1.00 92.50 81 THR A CA 1
ATOM 617 C C . THR A 1 81 ? -23.838 -0.093 13.271 1.00 92.50 81 THR A C 1
ATOM 619 O O . THR A 1 81 ? -23.457 1.080 13.358 1.00 92.50 81 THR A O 1
ATOM 622 N N . PRO A 1 82 ? -23.849 -0.726 12.080 1.00 93.06 82 PRO A N 1
ATOM 623 C CA . PRO A 1 82 ? -23.385 -0.077 10.850 1.00 93.06 82 PRO A CA 1
ATOM 624 C C . PRO A 1 82 ? -24.106 1.246 10.552 1.00 93.06 82 PRO A C 1
ATOM 626 O O . PRO A 1 82 ? -23.476 2.230 10.168 1.00 93.06 82 PRO A O 1
ATOM 629 N N . SER A 1 83 ? -25.422 1.309 10.798 1.00 93.31 83 SER A N 1
ATOM 630 C CA . SER A 1 83 ? -26.195 2.540 10.590 1.00 93.31 83 SER A CA 1
ATOM 631 C C . SER A 1 83 ? -25.792 3.659 11.550 1.00 93.31 83 SER A C 1
ATOM 633 O O . SER A 1 83 ? -25.874 4.828 11.178 1.00 93.31 83 SER A O 1
ATOM 635 N N . GLU A 1 84 ? -25.402 3.334 12.781 1.00 91.31 84 GLU A N 1
ATOM 636 C CA . GLU A 1 84 ? -24.947 4.330 13.752 1.00 91.31 84 GLU A CA 1
ATOM 637 C C . GLU A 1 84 ? -23.528 4.788 13.431 1.00 91.31 84 GLU A C 1
ATOM 639 O O . GLU A 1 84 ? -23.265 5.986 13.456 1.00 91.31 84 GLU A O 1
ATOM 644 N N . MET A 1 85 ? -22.645 3.861 13.042 1.00 94.06 85 MET A N 1
ATOM 645 C CA . MET A 1 85 ? -21.285 4.164 12.594 1.00 94.06 85 MET A CA 1
ATOM 646 C C . MET A 1 85 ? -21.293 5.193 11.455 1.00 94.06 85 MET A C 1
ATOM 648 O O . MET A 1 85 ? -20.584 6.195 11.539 1.00 94.06 85 MET A O 1
ATOM 652 N N . PHE A 1 86 ? -22.142 5.018 10.438 1.00 94.75 86 PHE A N 1
ATOM 653 C CA . PHE A 1 86 ? -22.248 5.962 9.316 1.00 94.75 86 PHE A CA 1
ATOM 654 C C . PHE A 1 86 ? -22.729 7.364 9.689 1.00 94.75 86 PHE A C 1
ATOM 656 O O . PHE A 1 86 ? -22.454 8.318 8.961 1.00 94.75 86 PHE A O 1
ATOM 663 N N . ARG A 1 87 ? -23.443 7.507 10.809 1.00 92.19 87 ARG A N 1
ATOM 664 C CA . ARG A 1 87 ? -23.883 8.814 11.318 1.00 92.19 87 ARG A CA 1
ATOM 665 C C . ARG A 1 87 ? -22.767 9.554 12.057 1.00 92.19 87 ARG A C 1
ATOM 667 O O . ARG A 1 87 ? -22.924 10.735 12.354 1.00 92.19 87 ARG A O 1
ATOM 674 N N . THR A 1 88 ? -21.648 8.889 12.350 1.00 92.69 88 THR A N 1
ATOM 675 C CA . THR A 1 88 ? -20.490 9.511 12.998 1.00 92.69 88 THR A CA 1
ATOM 676 C C . THR A 1 88 ? -19.592 10.201 11.972 1.00 92.69 88 THR A C 1
ATOM 678 O O . THR A 1 88 ? -19.291 9.657 10.909 1.00 92.69 88 THR A O 1
ATOM 681 N N . TRP A 1 89 ? -19.108 11.400 12.296 1.00 94.25 89 TRP A N 1
ATOM 682 C CA . TRP A 1 89 ? -18.112 12.080 11.460 1.00 94.25 89 TRP A CA 1
ATOM 683 C C . TRP A 1 89 ? -16.749 11.373 11.529 1.00 94.25 89 TRP A C 1
ATOM 685 O O . TRP A 1 89 ? -15.980 11.411 10.570 1.00 94.25 89 TRP A O 1
ATOM 695 N N . GLN A 1 90 ? -16.473 10.679 12.640 1.00 94.94 90 GLN A N 1
ATOM 696 C CA . GLN A 1 90 ? -15.271 9.878 12.859 1.00 94.94 90 GLN A CA 1
ATOM 697 C C . GLN A 1 90 ? -15.137 8.777 11.814 1.00 94.94 90 GLN A C 1
ATOM 699 O O . GLN A 1 90 ? -14.032 8.555 11.325 1.00 94.94 90 GLN A O 1
ATOM 704 N N . PHE A 1 91 ? -16.239 8.108 11.455 1.00 95.81 91 PHE A N 1
ATOM 705 C CA . PHE A 1 91 ? -16.225 7.097 10.403 1.00 95.81 91 PHE A CA 1
ATOM 706 C C . PHE A 1 91 ? -15.752 7.692 9.078 1.00 95.81 91 PHE A C 1
ATOM 708 O O . PHE A 1 91 ? -14.793 7.189 8.506 1.00 95.81 91 PHE A O 1
ATOM 715 N N . TRP A 1 92 ? -16.363 8.786 8.618 1.00 96.94 92 TRP A N 1
ATOM 716 C CA . TRP A 1 92 ? -16.008 9.402 7.336 1.00 96.94 92 TRP A CA 1
ATOM 717 C C . TRP A 1 92 ? -14.596 9.986 7.331 1.00 96.94 92 TRP A C 1
ATOM 719 O O . TRP A 1 92 ? -13.891 9.878 6.327 1.00 96.94 92 TRP A O 1
ATOM 729 N N . LEU A 1 93 ? -14.150 10.536 8.463 1.00 97.25 93 LEU A N 1
ATOM 730 C CA . LEU A 1 93 ? -12.772 10.979 8.622 1.00 97.25 93 LEU A CA 1
ATOM 731 C C . LEU A 1 93 ? -11.793 9.798 8.516 1.00 97.25 93 LEU A C 1
ATOM 733 O O . LEU A 1 93 ? -10.854 9.850 7.725 1.00 97.25 93 LEU A O 1
ATOM 737 N N . LEU A 1 94 ? -12.013 8.726 9.284 1.00 97.50 94 LEU A N 1
ATOM 738 C CA . LEU A 1 94 ? -11.173 7.525 9.262 1.00 97.50 94 LEU A CA 1
ATOM 739 C C . LEU A 1 94 ? -11.190 6.841 7.896 1.00 97.50 94 LEU A C 1
ATOM 741 O O . LEU A 1 94 ? -10.137 6.430 7.420 1.00 97.50 94 LEU A O 1
ATOM 745 N N . TRP A 1 95 ? -12.351 6.769 7.250 1.00 98.31 95 TRP A N 1
ATOM 746 C CA . TRP A 1 95 ? -12.515 6.223 5.908 1.00 98.31 95 TRP A CA 1
ATOM 747 C C . TRP A 1 95 ? -11.711 7.033 4.886 1.00 98.31 95 TRP A C 1
ATOM 749 O O . TRP A 1 95 ? -10.963 6.459 4.097 1.00 98.31 95 TRP A O 1
ATOM 759 N N . GLY A 1 96 ? -11.783 8.368 4.945 1.00 98.00 96 GLY A N 1
ATOM 760 C CA . GLY A 1 96 ? -11.006 9.255 4.077 1.00 98.00 96 GLY A CA 1
ATOM 761 C C . GLY A 1 96 ? -9.497 9.123 4.295 1.00 98.00 96 GLY A C 1
ATOM 762 O O . GLY A 1 96 ? -8.744 9.000 3.331 1.00 98.00 96 GLY A O 1
ATOM 763 N N . ILE A 1 97 ? -9.054 9.069 5.554 1.00 97.81 97 ILE A N 1
ATOM 764 C CA . ILE A 1 97 ? -7.650 8.812 5.913 1.00 97.81 97 ILE A CA 1
ATOM 765 C C . ILE A 1 97 ? -7.219 7.434 5.391 1.00 97.81 97 ILE A C 1
ATOM 767 O O . ILE A 1 97 ? -6.144 7.289 4.815 1.00 97.81 97 ILE A O 1
ATOM 771 N N . TYR A 1 98 ? -8.045 6.401 5.555 1.00 98.00 98 TYR A N 1
ATOM 772 C CA . TYR A 1 98 ? -7.694 5.066 5.082 1.00 98.00 98 TYR A CA 1
ATOM 773 C C . TYR A 1 98 ? -7.576 5.027 3.557 1.00 98.00 98 TYR A C 1
ATOM 775 O O . TYR A 1 98 ? -6.641 4.425 3.025 1.00 98.00 98 TYR A O 1
ATOM 783 N N . LEU A 1 99 ? -8.474 5.724 2.857 1.00 97.69 99 LEU A N 1
ATOM 784 C CA . LEU A 1 99 ? -8.451 5.873 1.406 1.00 97.69 99 LEU A CA 1
ATOM 785 C C . LEU A 1 99 ? -7.154 6.527 0.934 1.00 97.69 99 LEU A C 1
ATOM 787 O O . LEU A 1 99 ? -6.531 6.003 0.014 1.00 97.69 99 LEU A O 1
ATOM 791 N N . THR A 1 100 ? -6.714 7.634 1.538 1.00 96.56 100 THR A N 1
ATOM 792 C CA . THR A 1 100 ? -5.472 8.319 1.122 1.00 96.56 100 THR A CA 1
ATOM 793 C C . THR A 1 100 ? -4.238 7.450 1.378 1.00 96.56 100 THR A C 1
ATOM 795 O O . THR A 1 100 ? -3.345 7.364 0.526 1.00 96.56 100 THR A O 1
ATOM 798 N N . GLY A 1 101 ? -4.203 6.739 2.510 1.00 95.94 101 GLY A N 1
ATOM 799 C CA . GLY A 1 101 ? -3.150 5.771 2.829 1.00 95.94 101 GLY A CA 1
ATOM 800 C C . GLY A 1 101 ? -3.116 4.601 1.842 1.00 95.94 101 GLY A C 1
ATOM 801 O O . GLY A 1 101 ? -2.050 4.208 1.366 1.00 95.94 101 GLY A O 1
ATOM 802 N N . CYS A 1 102 ? -4.282 4.075 1.465 1.00 95.88 102 CYS A N 1
ATOM 803 C CA . CYS A 1 102 ? -4.376 2.992 0.491 1.00 95.88 102 CYS A CA 1
ATOM 804 C C . CYS A 1 102 ? -4.042 3.455 -0.927 1.00 95.88 102 CYS A C 1
ATOM 806 O O . CYS A 1 102 ? -3.295 2.771 -1.620 1.00 95.88 102 CYS A O 1
ATOM 808 N N . ALA A 1 103 ? -4.538 4.618 -1.351 1.00 95.75 103 ALA A N 1
ATOM 809 C CA . ALA A 1 103 ? -4.277 5.175 -2.675 1.00 95.75 103 ALA A CA 1
ATOM 810 C C . ALA A 1 103 ? -2.781 5.441 -2.894 1.00 95.75 103 ALA A C 1
ATOM 812 O O . ALA A 1 103 ? -2.232 5.066 -3.932 1.00 95.75 103 ALA A O 1
ATOM 813 N N . SER A 1 104 ? -2.099 6.026 -1.905 1.00 94.69 104 SER A N 1
ATOM 814 C CA . SER A 1 104 ? -0.650 6.262 -1.967 1.00 94.69 104 SER A CA 1
ATOM 815 C C . SER A 1 104 ? 0.151 4.954 -2.017 1.00 94.69 104 SER A C 1
ATOM 817 O O . SER A 1 104 ? 1.018 4.798 -2.879 1.00 94.69 104 SER A O 1
ATOM 819 N N . GLY A 1 105 ? -0.166 3.978 -1.162 1.00 94.44 105 GLY A N 1
ATOM 820 C CA . GLY A 1 105 ? 0.503 2.673 -1.163 1.00 94.44 105 GLY A CA 1
ATOM 821 C C . GLY A 1 105 ? 0.277 1.878 -2.453 1.00 94.44 105 GLY A C 1
ATOM 822 O O . GLY A 1 105 ? 1.234 1.404 -3.071 1.00 94.44 105 GLY A O 1
ATOM 823 N N . LEU A 1 106 ? -0.977 1.773 -2.904 1.00 94.81 106 LEU A N 1
ATOM 824 C CA . LEU A 1 106 ? -1.359 1.019 -4.104 1.00 94.81 106 LEU A CA 1
ATOM 825 C C . LEU A 1 106 ? -0.814 1.648 -5.387 1.00 94.81 106 LEU A C 1
ATOM 827 O O . LEU A 1 106 ? -0.430 0.913 -6.297 1.00 94.81 106 LEU A O 1
ATOM 831 N N . MET A 1 107 ? -0.686 2.978 -5.442 1.00 95.12 107 MET A N 1
ATOM 832 C CA . MET A 1 107 ? 0.026 3.662 -6.525 1.00 95.12 107 MET A CA 1
ATOM 833 C C . MET A 1 107 ? 1.442 3.099 -6.703 1.00 95.12 107 MET A C 1
ATOM 835 O O . MET A 1 107 ? 1.810 2.704 -7.812 1.00 95.12 107 MET A O 1
ATOM 839 N N . ILE A 1 108 ? 2.233 3.049 -5.626 1.00 95.00 108 ILE A N 1
ATOM 840 C CA . ILE A 1 108 ? 3.617 2.566 -5.702 1.00 95.00 108 ILE A CA 1
ATOM 841 C C . ILE A 1 108 ? 3.646 1.070 -5.988 1.00 95.00 108 ILE A C 1
ATOM 843 O O . ILE A 1 108 ? 4.391 0.649 -6.863 1.00 95.00 108 ILE A O 1
ATOM 847 N N . ILE A 1 109 ? 2.800 0.266 -5.345 1.00 91.75 109 ILE A N 1
ATOM 848 C CA . ILE A 1 109 ? 2.751 -1.188 -5.575 1.00 91.75 109 ILE A CA 1
ATOM 849 C C . ILE A 1 109 ? 2.487 -1.520 -7.040 1.00 91.75 109 ILE A C 1
ATOM 851 O O . ILE A 1 109 ? 3.187 -2.340 -7.633 1.00 91.75 109 ILE A O 1
ATOM 855 N N . MET A 1 110 ? 1.500 -0.862 -7.646 1.00 90.56 110 MET A N 1
ATOM 856 C CA . MET A 1 110 ? 1.080 -1.173 -9.011 1.00 90.56 110 MET A CA 1
ATOM 857 C C . MET A 1 110 ? 2.002 -0.574 -10.076 1.00 90.56 110 MET A C 1
ATOM 859 O O . MET A 1 110 ? 1.972 -1.015 -11.228 1.00 90.56 110 MET A O 1
ATOM 863 N N . LYS A 1 111 ? 2.832 0.415 -9.719 1.00 91.12 111 LYS A N 1
ATOM 864 C CA . LYS A 1 111 ? 3.735 1.110 -10.649 1.00 91.12 111 LYS A CA 1
ATOM 865 C C . LYS A 1 111 ? 5.217 1.006 -10.283 1.00 91.12 111 LYS A C 1
ATOM 867 O O . LYS A 1 111 ? 6.021 1.593 -10.993 1.00 91.12 111 LYS A O 1
ATOM 872 N N . ALA A 1 112 ? 5.614 0.228 -9.276 1.00 92.69 112 ALA A N 1
ATOM 873 C CA . ALA A 1 112 ? 7.003 0.157 -8.809 1.00 92.69 112 ALA A CA 1
ATOM 874 C C . ALA A 1 112 ? 7.996 -0.185 -9.933 1.00 92.69 112 ALA A C 1
ATOM 876 O O . ALA A 1 112 ? 8.963 0.545 -10.138 1.00 92.69 112 ALA A O 1
ATOM 877 N N . SER A 1 113 ? 7.731 -1.238 -10.716 1.00 90.94 113 SER A N 1
ATOM 878 C CA . SER A 1 113 ? 8.594 -1.599 -11.852 1.00 90.94 113 SER A CA 1
ATOM 879 C C . SER A 1 113 ? 8.612 -0.515 -12.955 1.00 90.94 113 SER A C 1
ATOM 881 O O . SER A 1 113 ? 9.704 -0.092 -13.333 1.00 90.94 113 SER A O 1
ATOM 883 N N . PRO A 1 114 ? 7.465 0.019 -13.432 1.00 91.31 114 PRO A N 1
ATOM 884 C CA . PRO A 1 114 ? 7.445 1.170 -14.348 1.00 91.31 114 PRO A CA 1
ATOM 885 C C . PRO A 1 114 ? 8.146 2.441 -13.837 1.00 91.31 114 PRO A C 1
ATOM 887 O O . PRO A 1 114 ? 8.792 3.139 -14.621 1.00 91.31 114 PRO A O 1
ATOM 890 N N . ILE A 1 115 ? 8.031 2.754 -12.544 1.00 93.56 115 ILE A N 1
ATOM 891 C CA . ILE A 1 115 ? 8.698 3.904 -11.918 1.00 93.56 115 ILE A CA 1
ATOM 892 C C . ILE A 1 115 ? 10.211 3.694 -11.950 1.00 93.56 115 ILE A C 1
ATOM 894 O O . ILE A 1 115 ? 10.931 4.583 -12.399 1.00 93.56 115 ILE A O 1
ATOM 898 N N . TRP A 1 116 ? 10.687 2.507 -11.558 1.00 94.56 116 TRP A N 1
ATOM 899 C CA . TRP A 1 116 ? 12.108 2.170 -11.635 1.00 94.56 116 TRP A CA 1
ATOM 900 C C . TRP A 1 116 ? 12.648 2.285 -13.059 1.00 94.56 116 TRP A C 1
ATOM 902 O O . TRP A 1 116 ? 13.656 2.949 -13.284 1.00 94.56 116 TRP A O 1
ATOM 912 N N . GLN A 1 117 ? 11.950 1.681 -14.026 1.00 92.62 117 GLN A N 1
ATOM 913 C CA . GLN A 1 117 ? 12.323 1.780 -15.436 1.00 92.62 117 GLN A CA 1
ATOM 914 C C . GLN A 1 117 ? 12.413 3.244 -15.867 1.00 92.62 117 GLN A C 1
ATOM 916 O O . GLN A 1 117 ? 13.378 3.628 -16.513 1.00 92.62 117 GLN A O 1
ATOM 921 N N . SER A 1 118 ? 11.466 4.086 -15.451 1.00 92.00 118 SER A N 1
ATOM 922 C CA . SER A 1 118 ? 11.500 5.508 -15.796 1.00 92.00 118 SER A CA 1
ATOM 923 C C . SER A 1 118 ? 12.688 6.239 -15.162 1.00 92.00 118 SER A C 1
ATOM 925 O O . SER A 1 118 ? 13.333 7.039 -15.832 1.00 92.00 118 SER A O 1
ATOM 927 N N . PHE A 1 119 ? 13.035 5.942 -13.907 1.00 92.56 119 PHE A N 1
ATOM 928 C CA . PHE A 1 119 ? 14.213 6.519 -13.253 1.00 92.56 119 PHE A CA 1
ATOM 929 C C . PHE A 1 119 ? 15.515 6.089 -13.932 1.00 92.56 119 PHE A C 1
ATOM 931 O O . PHE A 1 119 ? 16.311 6.955 -14.292 1.00 92.56 119 PHE A O 1
ATOM 938 N N . ALA A 1 120 ? 15.693 4.791 -14.178 1.00 91.62 120 ALA A N 1
ATOM 939 C CA . ALA A 1 120 ? 16.886 4.245 -14.822 1.00 91.62 120 ALA A CA 1
ATOM 940 C C . ALA A 1 120 ? 17.054 4.738 -16.269 1.00 91.62 120 ALA A C 1
ATOM 942 O O . ALA A 1 120 ? 18.160 5.053 -16.701 1.00 91.62 120 ALA A O 1
ATOM 943 N N . LEU A 1 121 ? 15.954 4.846 -17.018 1.00 89.00 121 LEU A N 1
ATOM 944 C CA . LEU A 1 121 ? 15.978 5.330 -18.398 1.00 89.00 121 LEU A CA 1
ATOM 945 C C . LEU A 1 121 ? 16.155 6.851 -18.480 1.00 89.00 121 LEU A C 1
ATOM 947 O O . LEU A 1 121 ? 16.740 7.331 -19.442 1.00 89.00 121 LEU A O 1
ATOM 951 N N . SER A 1 122 ? 15.706 7.615 -17.476 1.00 84.69 122 SER A N 1
ATOM 952 C CA . SER A 1 122 ? 15.862 9.080 -17.467 1.00 84.69 122 SER A CA 1
ATOM 953 C C . SER A 1 122 ? 17.317 9.555 -17.392 1.00 84.69 122 SER A C 1
ATOM 955 O O . SER A 1 122 ? 17.596 10.700 -17.735 1.00 84.69 122 SER A O 1
ATOM 957 N N . SER A 1 123 ? 18.239 8.697 -16.945 1.00 77.25 123 SER A N 1
ATOM 958 C CA . SER A 1 123 ? 19.680 8.978 -16.925 1.00 77.25 123 SER A CA 1
ATOM 959 C C . SER A 1 123 ? 20.408 8.597 -18.215 1.00 77.25 123 SER A C 1
ATOM 961 O O . SER A 1 123 ? 21.591 8.901 -18.344 1.00 77.25 123 SER A O 1
ATOM 963 N N . LEU A 1 124 ? 19.742 7.925 -19.159 1.00 80.50 124 LEU A N 1
ATOM 964 C CA . LEU A 1 124 ? 20.358 7.520 -20.420 1.00 80.50 124 LEU A CA 1
ATOM 965 C C . LEU A 1 124 ? 20.266 8.647 -21.450 1.00 80.50 124 LEU A C 1
ATOM 967 O O . LEU A 1 124 ? 19.197 9.199 -21.700 1.00 80.50 124 LEU A O 1
ATOM 971 N N . THR A 1 125 ? 21.396 8.958 -22.078 1.00 66.50 125 THR A N 1
ATOM 972 C CA . THR A 1 125 ? 21.505 9.933 -23.174 1.00 66.50 125 THR A CA 1
ATOM 973 C C . THR A 1 125 ? 21.492 9.280 -24.559 1.00 66.50 125 THR A C 1
ATOM 975 O O . THR A 1 125 ? 21.264 9.966 -25.553 1.00 66.50 125 THR A O 1
ATOM 978 N N . SER A 1 126 ? 21.694 7.963 -24.644 1.00 68.75 126 SER A N 1
ATOM 979 C CA . SER A 1 126 ? 21.713 7.182 -25.885 1.00 68.75 126 SER A CA 1
ATOM 980 C C . SER A 1 126 ? 20.689 6.039 -25.863 1.00 68.75 126 SER A C 1
ATOM 982 O O . SER A 1 126 ? 20.131 5.690 -24.821 1.00 68.75 126 SER A O 1
ATOM 984 N N . GLY A 1 127 ? 20.397 5.480 -27.044 1.00 72.19 127 GLY A N 1
ATOM 985 C CA . GLY A 1 127 ? 19.526 4.310 -27.180 1.00 72.19 127 GLY A CA 1
ATOM 986 C C . GLY A 1 127 ? 20.063 3.094 -26.418 1.00 72.19 127 GLY A C 1
ATOM 987 O O . GLY A 1 127 ? 21.266 2.973 -26.196 1.00 72.19 127 GLY A O 1
ATOM 988 N N . LEU A 1 128 ? 19.159 2.196 -26.031 1.00 83.88 128 LEU A N 1
ATOM 989 C CA . LEU A 1 128 ? 19.462 1.002 -25.240 1.00 83.88 128 LEU A CA 1
ATOM 990 C C . LEU A 1 128 ? 19.268 -0.248 -26.103 1.00 83.88 128 LEU A C 1
ATOM 992 O O . LEU A 1 128 ? 18.402 -0.269 -26.974 1.00 83.88 128 LEU A O 1
ATOM 996 N N . ASP A 1 129 ? 20.044 -1.298 -25.884 1.00 84.25 129 ASP A N 1
ATOM 997 C CA . ASP A 1 129 ? 19.796 -2.598 -26.501 1.00 84.25 129 ASP A CA 1
ATOM 998 C C . ASP A 1 129 ? 18.775 -3.420 -25.689 1.00 84.25 129 ASP A C 1
ATOM 1000 O O . ASP A 1 129 ? 18.399 -3.088 -24.557 1.00 84.25 129 ASP A O 1
ATOM 1004 N N . SER A 1 130 ? 18.284 -4.511 -26.276 1.00 80.62 130 SER A N 1
ATOM 1005 C CA . SER A 1 130 ? 17.332 -5.411 -25.616 1.00 80.62 130 SER A CA 1
ATOM 1006 C C . SER A 1 130 ? 17.894 -6.026 -24.327 1.00 80.62 130 SER A C 1
ATOM 1008 O O . SER A 1 130 ? 17.151 -6.215 -23.357 1.00 80.62 130 SER A O 1
ATOM 1010 N N . ALA A 1 131 ? 19.202 -6.302 -24.283 1.00 83.25 131 ALA A N 1
ATOM 1011 C CA . ALA A 1 131 ? 19.875 -6.863 -23.117 1.00 83.25 131 ALA A CA 1
ATOM 1012 C C . ALA A 1 131 ? 19.906 -5.865 -21.950 1.00 83.25 131 ALA A C 1
ATOM 1014 O O . ALA A 1 131 ? 19.495 -6.213 -20.837 1.00 83.25 131 ALA A O 1
ATOM 1015 N N . GLY A 1 132 ? 20.294 -4.611 -22.201 1.00 85.06 132 GLY A N 1
ATOM 1016 C CA . GLY A 1 132 ? 20.277 -3.544 -21.204 1.00 85.06 132 GLY A CA 1
ATOM 1017 C C . GLY A 1 132 ? 18.871 -3.270 -20.672 1.00 85.06 132 GLY A C 1
ATOM 1018 O O . GLY A 1 132 ? 18.674 -3.151 -19.459 1.00 85.06 132 GLY A O 1
ATOM 1019 N N . PHE A 1 133 ? 17.853 -3.261 -21.541 1.00 86.19 133 PHE A N 1
ATOM 1020 C CA . PHE A 1 133 ? 16.467 -3.092 -21.090 1.00 86.19 133 PHE A CA 1
ATOM 1021 C C . PHE A 1 133 ? 16.006 -4.249 -20.193 1.00 86.19 133 PHE A C 1
ATOM 1023 O O . PHE A 1 133 ? 15.365 -4.022 -19.163 1.00 86.19 133 PHE A O 1
ATOM 1030 N N . SER A 1 134 ? 16.362 -5.486 -20.550 1.00 82.94 134 SER A N 1
ATOM 1031 C CA . SER A 1 134 ? 16.036 -6.677 -19.761 1.00 82.94 134 SER A CA 1
ATOM 1032 C C . SER A 1 134 ? 16.608 -6.599 -18.339 1.00 82.94 134 SER A C 1
ATOM 1034 O O . SER A 1 134 ? 15.909 -6.916 -17.372 1.00 82.94 134 SER A O 1
ATOM 1036 N N . GLN A 1 135 ? 17.833 -6.086 -18.181 1.00 85.19 135 GLN A N 1
ATOM 1037 C CA . GLN A 1 135 ? 18.450 -5.876 -16.866 1.00 85.19 135 GLN A CA 1
ATOM 1038 C C . GLN A 1 135 ? 17.679 -4.850 -16.021 1.00 85.19 135 GLN A C 1
ATOM 1040 O O . GLN A 1 135 ? 17.359 -5.124 -14.861 1.00 85.19 135 GLN A O 1
ATOM 1045 N N . ILE A 1 136 ? 17.304 -3.703 -16.601 1.00 88.88 136 ILE A N 1
ATOM 1046 C CA . ILE A 1 136 ? 16.507 -2.675 -15.907 1.00 88.88 136 ILE A CA 1
ATOM 1047 C C . ILE A 1 136 ? 15.141 -3.240 -15.495 1.00 88.88 136 ILE A C 1
ATOM 1049 O O . ILE A 1 136 ? 14.697 -3.048 -14.359 1.00 88.88 136 ILE A O 1
ATOM 1053 N N . ALA A 1 137 ? 14.474 -3.966 -16.394 1.00 85.25 137 ALA A N 1
ATOM 1054 C CA . ALA A 1 137 ? 13.183 -4.587 -16.119 1.00 85.25 137 ALA A CA 1
ATOM 1055 C C . ALA A 1 137 ? 13.274 -5.646 -15.005 1.00 85.25 137 ALA A C 1
ATOM 1057 O O . ALA A 1 137 ? 12.386 -5.708 -14.149 1.00 85.25 137 ALA A O 1
ATOM 1058 N N . SER A 1 138 ? 14.352 -6.437 -14.984 1.00 83.12 138 SER A N 1
ATOM 1059 C CA . SER A 1 138 ? 14.638 -7.430 -13.941 1.00 83.12 138 SER A CA 1
ATOM 1060 C C . SER A 1 138 ? 14.865 -6.780 -12.573 1.00 83.12 138 SER A C 1
ATOM 1062 O O . SER A 1 138 ? 14.244 -7.182 -11.588 1.00 83.12 138 SER A O 1
ATOM 1064 N N . ALA A 1 139 ? 15.649 -5.699 -12.510 1.00 88.31 139 ALA A N 1
ATOM 1065 C CA . ALA A 1 139 ? 15.809 -4.906 -11.289 1.00 88.31 139 ALA A CA 1
ATOM 1066 C C . ALA A 1 139 ? 14.461 -4.339 -10.801 1.00 88.31 139 ALA A C 1
ATOM 1068 O O . ALA A 1 139 ? 14.118 -4.445 -9.625 1.00 88.31 139 ALA A O 1
ATOM 1069 N N . GLY A 1 140 ? 13.617 -3.852 -11.715 1.00 90.12 140 GLY A N 1
ATOM 1070 C CA . GLY A 1 140 ? 12.258 -3.422 -11.378 1.00 90.12 140 GLY A CA 1
ATOM 1071 C C . GLY A 1 140 ? 11.385 -4.552 -10.819 1.00 90.12 140 GLY A C 1
ATOM 1072 O O . GLY A 1 140 ? 10.540 -4.307 -9.961 1.00 90.12 140 GLY A O 1
ATOM 1073 N N . ALA A 1 141 ? 11.578 -5.794 -11.271 1.00 84.38 141 ALA A N 1
ATOM 1074 C CA . ALA A 1 141 ? 10.885 -6.956 -10.718 1.00 84.38 141 ALA A CA 1
ATOM 1075 C C . ALA A 1 141 ? 11.364 -7.292 -9.299 1.00 84.38 141 ALA A C 1
ATOM 1077 O O . ALA A 1 141 ? 10.545 -7.534 -8.413 1.00 84.38 141 ALA A O 1
ATOM 1078 N N . LEU A 1 142 ? 12.678 -7.239 -9.071 1.00 86.75 142 LEU A N 1
ATOM 1079 C CA . LEU A 1 142 ? 13.287 -7.444 -7.758 1.00 86.75 142 LEU A CA 1
ATOM 1080 C C . LEU A 1 142 ? 12.806 -6.401 -6.742 1.00 86.75 142 LEU A C 1
ATOM 1082 O O . LEU A 1 142 ? 12.472 -6.748 -5.610 1.00 86.75 142 LEU A O 1
ATOM 1086 N N . ALA A 1 143 ? 12.686 -5.144 -7.164 1.00 91.56 143 ALA A N 1
ATOM 1087 C CA . ALA A 1 143 ? 12.107 -4.076 -6.360 1.00 91.56 143 ALA A CA 1
ATOM 1088 C C . ALA A 1 143 ? 10.672 -4.390 -5.898 1.00 91.56 143 ALA A C 1
ATOM 1090 O O . ALA A 1 143 ? 10.341 -4.177 -4.734 1.00 91.56 143 ALA A O 1
ATOM 1091 N N . VAL A 1 144 ? 9.829 -4.955 -6.771 1.00 90.81 144 VAL A N 1
ATOM 1092 C CA . VAL A 1 144 ? 8.463 -5.375 -6.401 1.00 90.81 144 VAL A CA 1
ATOM 1093 C C . VAL A 1 144 ? 8.485 -6.499 -5.362 1.00 90.81 144 VAL A C 1
ATOM 1095 O O . VAL A 1 144 ? 7.694 -6.471 -4.419 1.00 90.81 144 VAL A O 1
ATOM 1098 N N . SER A 1 145 ? 9.398 -7.466 -5.489 1.00 88.38 145 SER A N 1
ATOM 1099 C CA . SER A 1 145 ? 9.566 -8.531 -4.491 1.00 88.38 145 SER A CA 1
ATOM 1100 C C . SER A 1 145 ? 9.989 -7.982 -3.126 1.00 88.38 145 SER A C 1
ATOM 1102 O O . SER A 1 145 ? 9.415 -8.372 -2.111 1.00 88.38 145 SER A O 1
ATOM 1104 N N . ILE A 1 146 ? 10.945 -7.048 -3.092 1.00 92.25 146 ILE A N 1
ATOM 1105 C CA . ILE A 1 146 ? 11.370 -6.379 -1.852 1.00 92.25 146 ILE A CA 1
ATOM 1106 C C . ILE A 1 146 ? 10.200 -5.613 -1.234 1.00 92.25 146 ILE A C 1
ATOM 1108 O O . ILE A 1 146 ? 9.923 -5.772 -0.045 1.00 92.25 146 ILE A O 1
ATOM 1112 N N . LEU A 1 147 ? 9.464 -4.845 -2.040 1.00 94.38 147 LEU A N 1
ATOM 1113 C CA . LEU A 1 147 ? 8.278 -4.125 -1.586 1.00 94.38 147 LEU A CA 1
ATOM 1114 C C . LEU A 1 147 ? 7.288 -5.083 -0.907 1.00 94.38 147 LEU A C 1
ATOM 1116 O O . LEU A 1 147 ? 6.845 -4.807 0.206 1.00 94.38 147 LEU A O 1
ATOM 1120 N N . ALA A 1 148 ? 6.974 -6.224 -1.527 1.00 91.88 148 ALA A N 1
ATOM 1121 C CA . ALA A 1 148 ? 6.038 -7.207 -0.972 1.00 91.88 148 ALA A CA 1
ATOM 1122 C C . ALA A 1 148 ? 6.477 -7.761 0.400 1.00 91.88 148 ALA A C 1
ATOM 1124 O O . ALA A 1 148 ? 5.641 -7.986 1.282 1.00 91.88 148 ALA A O 1
ATOM 1125 N N . ILE A 1 149 ? 7.784 -7.929 0.617 1.00 94.25 149 ILE A N 1
ATOM 1126 C CA . ILE A 1 149 ? 8.340 -8.355 1.910 1.00 94.25 149 ILE A CA 1
ATOM 1127 C C . ILE A 1 149 ? 8.141 -7.271 2.954 1.00 94.25 149 ILE A C 1
ATOM 1129 O O . ILE A 1 149 ? 7.581 -7.541 4.013 1.00 94.25 149 ILE A O 1
ATOM 1133 N N . PHE A 1 150 ? 8.532 -6.034 2.649 1.00 97.00 150 PHE A N 1
ATOM 1134 C CA . PHE A 1 150 ? 8.334 -4.913 3.564 1.00 97.00 150 PHE A CA 1
ATOM 1135 C C . PHE A 1 150 ? 6.855 -4.650 3.842 1.00 97.00 150 PHE A C 1
ATOM 1137 O O . PHE A 1 150 ? 6.501 -4.297 4.962 1.00 97.00 150 PHE A O 1
ATOM 1144 N N . ASN A 1 151 ? 5.975 -4.906 2.875 1.00 96.50 151 ASN A N 1
ATOM 1145 C CA . ASN A 1 151 ? 4.536 -4.879 3.094 1.00 96.50 151 ASN A CA 1
ATOM 1146 C C . ASN A 1 151 ? 4.065 -5.927 4.102 1.00 96.50 151 ASN A C 1
ATOM 1148 O O . ASN A 1 151 ? 3.278 -5.618 4.996 1.00 96.50 151 ASN A O 1
ATOM 1152 N N . SER A 1 152 ? 4.571 -7.149 3.990 1.00 95.81 152 SER A N 1
ATOM 1153 C CA . SER A 1 152 ? 4.248 -8.229 4.923 1.00 95.81 152 SER A CA 1
ATOM 1154 C C . SER A 1 152 ? 4.800 -7.936 6.320 1.00 95.81 152 SER A C 1
ATOM 1156 O O . SER A 1 152 ? 4.068 -8.013 7.305 1.00 95.81 152 SER A O 1
ATOM 1158 N N . LEU A 1 153 ? 6.060 -7.500 6.405 1.00 97.56 153 LEU A N 1
ATOM 1159 C CA . LEU A 1 153 ? 6.700 -7.088 7.656 1.00 97.56 153 LEU A CA 1
ATOM 1160 C C . LEU A 1 153 ? 5.975 -5.910 8.304 1.00 97.56 153 LEU A C 1
ATOM 1162 O O . LEU A 1 153 ? 5.789 -5.900 9.517 1.00 97.56 153 LEU A O 1
ATOM 1166 N N . GLY A 1 154 ? 5.511 -4.949 7.506 1.00 97.25 154 GLY A N 1
ATOM 1167 C CA . GLY A 1 154 ? 4.774 -3.790 7.989 1.00 97.25 154 GLY A CA 1
ATOM 1168 C C . GLY A 1 154 ? 3.513 -4.160 8.759 1.00 97.25 154 GLY A C 1
ATOM 1169 O O . GLY A 1 154 ? 3.218 -3.511 9.758 1.00 97.25 154 GLY A O 1
ATOM 1170 N N . ARG A 1 155 ? 2.817 -5.239 8.372 1.00 96.25 155 ARG A N 1
ATOM 1171 C CA . ARG A 1 155 ? 1.651 -5.741 9.121 1.00 96.25 155 ARG A CA 1
ATOM 1172 C C . ARG A 1 155 ? 2.026 -6.152 10.546 1.00 96.25 155 ARG A C 1
ATOM 1174 O O . ARG A 1 155 ? 1.321 -5.806 11.486 1.00 96.25 155 ARG A O 1
ATOM 1181 N N . ILE A 1 156 ? 3.149 -6.852 10.700 1.00 96.88 156 ILE A N 1
ATOM 1182 C CA . ILE A 1 156 ? 3.628 -7.365 11.992 1.00 96.88 156 ILE A CA 1
ATOM 1183 C C . ILE A 1 156 ? 4.209 -6.226 12.836 1.00 96.88 156 ILE A C 1
ATOM 1185 O O . ILE A 1 156 ? 3.832 -6.045 13.992 1.00 96.88 156 ILE A O 1
ATOM 1189 N N . VAL A 1 157 ? 5.116 -5.441 12.248 1.00 97.62 157 VAL A N 1
ATOM 1190 C CA . VAL A 1 157 ? 5.847 -4.372 12.939 1.00 97.62 157 VAL A CA 1
ATOM 1191 C C . VAL A 1 157 ? 4.890 -3.284 13.409 1.00 97.62 157 VAL A C 1
ATOM 1193 O O .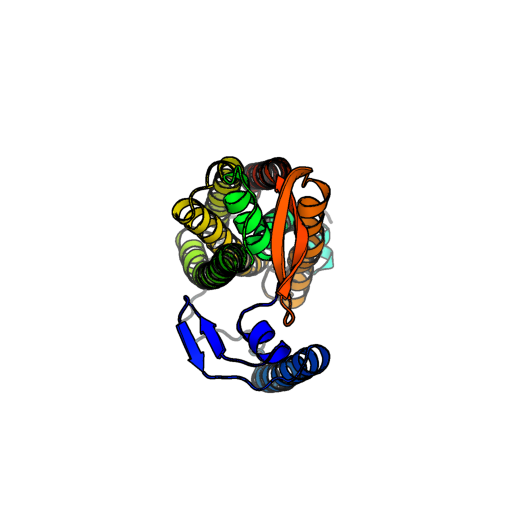 VAL A 1 157 ? 4.872 -2.969 14.597 1.00 97.62 157 VAL A O 1
ATOM 1196 N N . TRP A 1 158 ? 4.054 -2.743 12.517 1.00 97.81 158 TRP A N 1
ATOM 1197 C CA . TRP A 1 158 ? 3.106 -1.701 12.909 1.00 97.81 158 TRP A CA 1
ATOM 1198 C C . TRP A 1 158 ? 1.961 -2.231 13.757 1.00 97.81 158 TRP A C 1
ATOM 1200 O O . TRP A 1 158 ? 1.494 -1.489 14.611 1.00 97.81 158 TRP A O 1
ATOM 1210 N N . GLY A 1 159 ? 1.545 -3.491 13.590 1.00 94.88 159 GLY A N 1
ATOM 1211 C CA . GLY A 1 159 ? 0.595 -4.127 14.505 1.00 94.88 159 GLY A CA 1
ATOM 1212 C C . GLY A 1 159 ? 1.116 -4.098 15.943 1.00 94.88 159 GLY A C 1
ATOM 1213 O O . GLY A 1 159 ? 0.492 -3.498 16.816 1.00 94.88 159 GLY A O 1
ATOM 1214 N N . LYS A 1 160 ? 2.337 -4.609 16.156 1.00 95.62 160 LYS A N 1
ATOM 1215 C CA . LYS A 1 160 ? 2.988 -4.623 17.474 1.00 95.62 160 LYS A CA 1
ATOM 1216 C C . LYS A 1 160 ? 3.229 -3.219 18.035 1.00 95.62 160 LYS A C 1
ATOM 1218 O O . LYS A 1 160 ? 2.961 -2.974 19.209 1.00 95.62 160 LYS A O 1
ATOM 1223 N N . ILE A 1 161 ? 3.729 -2.290 17.216 1.00 97.25 161 ILE A N 1
ATOM 1224 C CA . ILE A 1 161 ? 3.916 -0.890 17.637 1.00 97.25 161 ILE A CA 1
ATOM 1225 C C . ILE A 1 161 ? 2.569 -0.273 18.010 1.00 97.25 161 ILE A C 1
ATOM 1227 O O . ILE A 1 161 ? 2.475 0.433 19.008 1.00 97.25 161 ILE A O 1
ATOM 1231 N N . SER A 1 162 ? 1.517 -0.573 17.254 1.00 96.50 162 SER A N 1
ATOM 1232 C CA . SER A 1 162 ? 0.184 -0.046 17.502 1.00 96.50 162 SER A CA 1
ATOM 1233 C C . SER A 1 162 ? -0.435 -0.549 18.795 1.00 96.50 162 SER A C 1
ATOM 1235 O O . SER A 1 162 ? -1.178 0.219 19.411 1.00 96.50 162 SER A O 1
ATOM 1237 N N . ASP A 1 163 ? -0.150 -1.785 19.191 1.00 92.25 163 ASP A N 1
ATOM 1238 C CA . ASP A 1 163 ? -0.590 -2.334 20.473 1.00 92.25 163 ASP A CA 1
ATOM 1239 C C . ASP A 1 163 ? 0.139 -1.663 21.648 1.00 92.25 163 ASP A C 1
ATOM 1241 O O . ASP A 1 163 ? -0.470 -1.414 22.684 1.00 92.25 163 ASP A O 1
ATOM 1245 N N . ALA A 1 164 ? 1.420 -1.311 21.480 1.00 92.81 164 ALA A N 1
ATOM 1246 C CA . ALA A 1 164 ? 2.243 -0.726 22.543 1.00 92.81 164 ALA A CA 1
ATOM 1247 C C . ALA A 1 164 ? 2.129 0.809 22.663 1.00 92.81 164 ALA A C 1
ATOM 1249 O O . ALA A 1 164 ? 2.004 1.343 23.760 1.00 92.81 164 ALA A O 1
ATOM 1250 N N . ALA A 1 165 ? 2.189 1.533 21.543 1.00 91.69 165 ALA A N 1
ATOM 1251 C CA . ALA A 1 165 ? 2.233 3.001 21.489 1.00 91.69 165 ALA A CA 1
ATOM 1252 C C . ALA A 1 165 ? 0.853 3.652 21.274 1.00 91.69 165 ALA A C 1
ATOM 1254 O O . ALA A 1 165 ? 0.725 4.882 21.288 1.00 91.69 165 ALA A O 1
ATOM 1255 N N . GLY A 1 166 ? -0.178 2.833 21.049 1.00 92.06 166 GLY A N 1
ATOM 1256 C CA . GLY A 1 166 ? -1.541 3.257 20.749 1.00 92.06 166 GLY A CA 1
ATOM 1257 C C . GLY A 1 166 ? -1.803 3.481 19.256 1.00 92.06 166 GLY A C 1
ATOM 1258 O O . GLY A 1 166 ? -0.922 3.855 18.472 1.00 92.06 166 GLY A O 1
ATOM 1259 N N . ARG A 1 167 ? -3.069 3.279 18.857 1.00 92.94 167 ARG A N 1
ATOM 1260 C CA . ARG A 1 167 ? -3.508 3.322 17.450 1.00 92.94 167 ARG A CA 1
ATOM 1261 C C . ARG A 1 167 ? -3.238 4.667 16.775 1.00 92.94 167 ARG A C 1
ATOM 1263 O O . ARG A 1 167 ? -2.655 4.716 15.697 1.00 92.94 167 ARG A O 1
ATOM 1270 N N . LYS A 1 168 ? -3.635 5.767 17.428 1.00 93.50 168 LYS A N 1
ATOM 1271 C CA . LYS A 1 168 ? -3.535 7.131 16.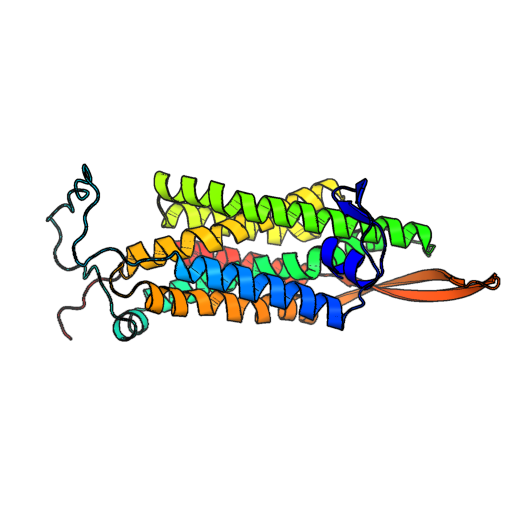878 1.00 93.50 168 LYS A CA 1
ATOM 1272 C C . LYS A 1 168 ? -2.083 7.544 16.623 1.00 93.50 168 LYS A C 1
ATOM 1274 O O . LYS A 1 168 ? -1.773 7.989 15.524 1.00 93.50 168 LYS A O 1
ATOM 1279 N N . ASN A 1 169 ? -1.199 7.353 17.604 1.00 94.69 169 ASN A N 1
ATOM 1280 C CA . ASN A 1 169 ? 0.222 7.703 17.483 1.00 94.69 169 ASN A CA 1
ATOM 1281 C C . ASN A 1 169 ? 0.909 6.898 16.378 1.00 94.69 169 ASN A C 1
ATOM 1283 O O . ASN A 1 169 ? 1.712 7.432 15.617 1.00 94.69 169 ASN A O 1
ATOM 1287 N N . THR A 1 170 ? 0.532 5.627 16.253 1.00 97.12 170 THR A N 1
ATOM 1288 C CA . THR A 1 170 ? 1.052 4.745 15.210 1.00 97.12 170 THR A CA 1
ATOM 1289 C C . THR A 1 170 ? 0.621 5.203 13.822 1.00 97.12 170 THR A C 1
ATOM 1291 O O . THR A 1 170 ? 1.468 5.372 12.948 1.00 97.12 170 THR A O 1
ATOM 1294 N N . LEU A 1 171 ? -0.668 5.507 13.630 1.00 97.44 171 LEU A N 1
ATOM 1295 C CA . LEU A 1 171 ? -1.150 6.062 12.364 1.00 97.44 171 LEU A CA 1
ATOM 1296 C C . LEU A 1 171 ? -0.474 7.399 12.027 1.00 97.44 171 LEU A C 1
ATOM 1298 O O . LEU A 1 171 ? -0.068 7.588 10.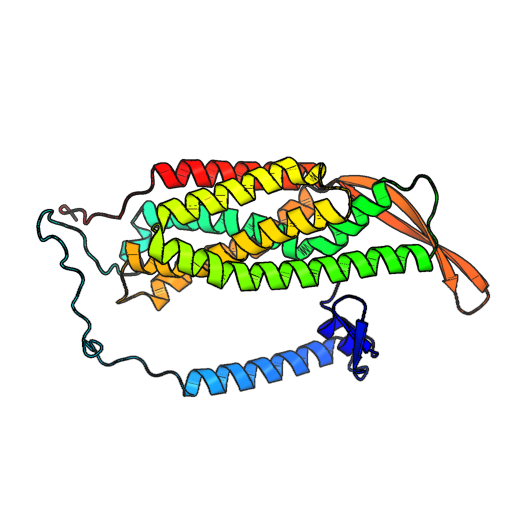884 1.00 97.44 171 LEU A O 1
ATOM 1302 N N . LEU A 1 172 ? -0.295 8.298 13.002 1.00 97.62 172 LEU A N 1
ATOM 1303 C CA . LEU A 1 172 ? 0.415 9.567 12.795 1.00 97.62 172 LEU A CA 1
ATOM 1304 C C . LEU A 1 172 ? 1.840 9.339 12.276 1.00 97.62 172 LEU A C 1
ATOM 1306 O O . LEU A 1 172 ? 2.228 9.943 11.276 1.00 97.62 172 LEU A O 1
ATOM 1310 N N . ALA A 1 173 ? 2.595 8.440 12.911 1.00 97.88 173 ALA A N 1
ATOM 1311 C CA . ALA A 1 173 ? 3.948 8.100 12.481 1.00 97.88 173 ALA A CA 1
ATOM 1312 C C . ALA A 1 173 ? 3.961 7.507 11.064 1.00 97.88 173 ALA A C 1
ATOM 1314 O O . ALA A 1 173 ? 4.754 7.926 10.223 1.00 97.88 173 ALA A O 1
ATOM 1315 N N . MET A 1 174 ? 3.048 6.581 10.769 1.00 98.12 174 MET A N 1
ATOM 1316 C CA . MET A 1 174 ? 2.948 5.939 9.458 1.00 98.12 174 MET A CA 1
ATOM 1317 C C . MET A 1 174 ? 2.614 6.927 8.338 1.00 98.12 174 MET A C 1
ATOM 1319 O O . MET A 1 174 ? 3.267 6.912 7.295 1.00 98.12 174 MET A O 1
ATOM 1323 N N . PHE A 1 175 ? 1.620 7.797 8.536 1.00 98.19 175 PHE A N 1
ATOM 1324 C CA . PHE A 1 175 ? 1.251 8.804 7.538 1.00 98.19 175 PHE A CA 1
ATOM 1325 C C . PHE A 1 175 ? 2.334 9.866 7.362 1.00 98.19 175 PHE A C 1
ATOM 1327 O O . PHE A 1 175 ? 2.571 10.299 6.235 1.00 98.19 175 PHE A O 1
ATOM 1334 N N . LEU A 1 176 ? 3.042 10.238 8.433 1.00 98.06 176 LEU A N 1
ATOM 1335 C CA . LEU A 1 176 ? 4.183 11.146 8.346 1.00 98.06 176 LEU A CA 1
ATOM 1336 C C . LEU A 1 176 ? 5.336 10.522 7.548 1.00 98.06 176 LEU A C 1
ATOM 1338 O O . LEU A 1 176 ? 5.818 11.140 6.601 1.00 98.06 176 LEU A O 1
ATOM 1342 N N . ILE A 1 177 ? 5.736 9.287 7.869 1.00 98.19 177 ILE A N 1
ATOM 1343 C CA . ILE A 1 177 ? 6.795 8.565 7.144 1.00 98.19 177 ILE A CA 1
ATOM 1344 C C . ILE A 1 177 ? 6.404 8.389 5.675 1.00 98.19 177 ILE A C 1
ATOM 1346 O O . ILE A 1 177 ? 7.196 8.715 4.790 1.00 98.19 177 ILE A O 1
ATOM 1350 N N . CYS A 1 178 ? 5.182 7.925 5.398 1.00 97.81 178 CYS A N 1
ATOM 1351 C CA . CYS A 1 178 ? 4.693 7.740 4.033 1.00 97.81 178 CYS A CA 1
ATOM 1352 C C . CYS A 1 178 ? 4.654 9.072 3.268 1.00 97.81 178 CYS A C 1
ATOM 1354 O O . CYS A 1 178 ? 5.183 9.163 2.162 1.00 97.81 178 CYS A O 1
ATOM 1356 N N . GLY A 1 179 ? 4.102 10.126 3.877 1.00 97.75 179 GLY A N 1
ATOM 1357 C CA . GLY A 1 179 ? 3.985 11.450 3.272 1.00 97.75 179 GLY A CA 1
ATOM 1358 C C . GLY A 1 179 ? 5.336 12.070 2.934 1.00 97.75 179 GLY A C 1
ATOM 1359 O O . GLY A 1 179 ? 5.552 12.478 1.794 1.00 97.75 179 GLY A O 1
ATOM 1360 N N . LEU A 1 180 ? 6.279 12.073 3.880 1.00 98.12 180 LEU A N 1
ATOM 1361 C CA . LEU A 1 180 ? 7.635 12.582 3.651 1.00 98.12 180 LEU A CA 1
ATOM 1362 C C . LEU A 1 180 ? 8.382 11.761 2.594 1.00 98.12 180 LEU A C 1
ATOM 1364 O O . LEU A 1 180 ? 9.023 12.333 1.712 1.00 98.12 180 LEU A O 1
ATOM 1368 N N . THR A 1 181 ? 8.246 10.433 2.631 1.00 98.06 181 THR A N 1
ATOM 1369 C CA . THR A 1 181 ? 8.855 9.544 1.631 1.00 98.06 181 THR A CA 1
ATOM 1370 C C . THR A 1 181 ? 8.307 9.831 0.234 1.00 98.06 181 THR A C 1
ATOM 1372 O O . THR A 1 181 ? 9.079 9.916 -0.717 1.00 98.06 181 THR A O 1
ATOM 1375 N N . MET A 1 182 ? 6.994 10.040 0.101 1.00 97.12 182 MET A N 1
ATOM 1376 C CA . MET A 1 182 ? 6.351 10.404 -1.165 1.00 97.12 182 MET A CA 1
ATOM 1377 C C . MET A 1 182 ? 6.827 11.763 -1.681 1.00 97.12 182 MET A C 1
ATOM 1379 O O . MET A 1 182 ? 7.173 11.882 -2.853 1.00 97.12 182 MET A O 1
ATOM 1383 N N . LEU A 1 183 ? 6.923 12.784 -0.826 1.00 97.38 183 LEU A N 1
ATOM 1384 C CA . LEU A 1 183 ? 7.429 14.098 -1.241 1.00 97.38 183 LEU A CA 1
ATOM 1385 C C . LEU A 1 183 ? 8.885 14.037 -1.725 1.00 97.38 183 LEU A C 1
ATOM 1387 O O . LEU A 1 183 ? 9.238 14.690 -2.708 1.00 97.38 183 LEU A O 1
ATOM 1391 N N . ALA A 1 184 ? 9.716 13.222 -1.073 1.00 96.62 184 ALA A N 1
ATOM 1392 C CA . ALA A 1 184 ? 11.113 13.020 -1.446 1.00 96.62 184 ALA A CA 1
ATOM 1393 C C . ALA A 1 184 ? 11.305 12.036 -2.616 1.00 96.62 184 ALA A C 1
ATOM 1395 O O . ALA A 1 184 ? 12.398 11.962 -3.176 1.00 96.62 184 ALA A O 1
ATOM 1396 N N . PHE A 1 185 ? 10.268 11.295 -3.021 1.00 95.25 185 PHE A N 1
ATOM 1397 C CA . PHE A 1 185 ? 10.406 10.099 -3.860 1.00 95.25 185 PHE A CA 1
ATOM 1398 C C . PHE A 1 185 ? 11.075 10.362 -5.213 1.00 95.25 185 PHE A C 1
ATOM 1400 O O . PHE A 1 185 ? 11.868 9.556 -5.691 1.00 95.25 185 PHE A O 1
ATOM 1407 N N . ASN A 1 186 ? 10.818 11.527 -5.815 1.00 93.56 186 ASN A N 1
ATOM 1408 C CA . ASN A 1 186 ? 11.432 11.918 -7.087 1.00 93.56 186 ASN A CA 1
ATOM 1409 C C . ASN A 1 186 ? 12.960 12.125 -7.000 1.00 93.56 186 ASN A C 1
ATOM 1411 O O . ASN A 1 186 ? 13.643 12.073 -8.022 1.00 93.56 186 ASN A O 1
ATOM 1415 N N . ALA A 1 187 ? 13.495 12.388 -5.805 1.00 93.06 187 ALA A N 1
ATOM 1416 C CA . ALA A 1 187 ? 14.933 12.502 -5.564 1.00 93.06 187 ALA A CA 1
ATOM 1417 C C . ALA A 1 187 ? 15.597 11.135 -5.314 1.00 93.06 187 ALA A C 1
ATOM 1419 O O . ALA A 1 187 ? 16.812 11.006 -5.456 1.00 93.06 187 ALA A O 1
ATOM 1420 N N . LEU A 1 188 ? 14.816 10.091 -5.012 1.00 93.69 188 LEU A N 1
ATOM 1421 C CA . LEU A 1 188 ? 15.293 8.732 -4.738 1.00 93.69 188 LEU A CA 1
ATOM 1422 C C . LEU A 1 188 ? 15.564 7.945 -6.035 1.00 93.69 188 LEU A C 1
ATOM 1424 O O . LEU A 1 188 ? 15.136 6.805 -6.180 1.00 93.69 188 LEU A O 1
ATOM 1428 N N . LYS A 1 189 ? 16.245 8.565 -7.006 1.00 91.38 189 LYS A N 1
ATOM 1429 C CA . LYS A 1 189 ? 16.536 7.956 -8.317 1.00 91.38 189 LYS A CA 1
ATOM 1430 C C . LYS A 1 189 ? 17.595 6.849 -8.283 1.00 91.38 189 LYS A C 1
ATOM 1432 O O . LYS A 1 189 ? 17.402 5.865 -8.995 1.00 91.38 189 LYS A O 1
ATOM 1437 N N . PRO A 1 190 ? 18.702 6.964 -7.516 1.00 94.06 190 PRO A N 1
ATOM 1438 C CA . PRO A 1 190 ? 19.666 5.873 -7.399 1.00 94.06 190 PRO A CA 1
ATOM 1439 C C . PRO A 1 190 ? 18.986 4.59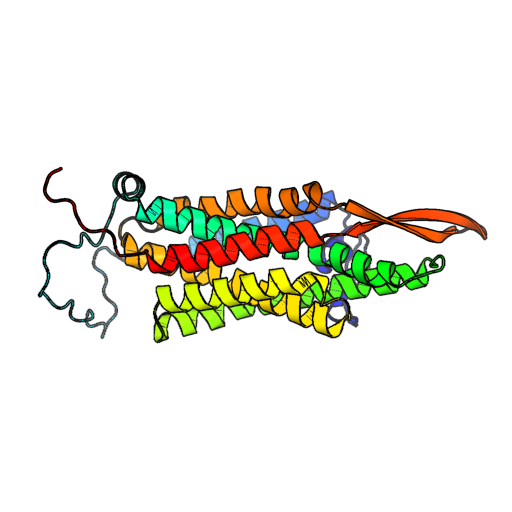8 -6.900 1.00 94.06 190 PRO A C 1
ATOM 1441 O O . PRO A 1 190 ? 18.147 4.667 -6.004 1.00 94.06 190 PRO A O 1
ATOM 1444 N N . TYR A 1 191 ? 19.359 3.435 -7.442 1.00 93.56 191 TYR A N 1
ATOM 1445 C CA . TYR A 1 191 ? 18.626 2.189 -7.188 1.00 93.56 191 TYR A CA 1
ATOM 1446 C C . TYR A 1 191 ? 18.485 1.853 -5.698 1.00 93.56 191 TYR A C 1
ATOM 1448 O O . TYR A 1 191 ? 17.406 1.482 -5.249 1.00 93.56 191 TYR A O 1
ATOM 1456 N N . SER A 1 192 ? 19.542 2.040 -4.906 1.00 95.50 192 SER A N 1
ATOM 1457 C CA . SER A 1 192 ? 19.517 1.806 -3.456 1.00 95.50 192 SER A CA 1
ATOM 1458 C C . SER A 1 192 ? 18.525 2.716 -2.723 1.00 95.50 192 SER A C 1
ATOM 1460 O O . SER A 1 192 ? 17.778 2.250 -1.864 1.00 95.50 192 SER A O 1
ATOM 1462 N N . LEU A 1 193 ? 18.472 3.999 -3.089 1.00 96.56 193 LEU A N 1
ATOM 1463 C CA . LEU A 1 193 ? 17.523 4.962 -2.526 1.00 96.56 193 LEU A CA 1
ATOM 1464 C C . LEU A 1 193 ? 16.093 4.682 -2.989 1.00 96.56 193 LEU A C 1
ATOM 1466 O O . LEU A 1 193 ? 15.162 4.795 -2.194 1.00 96.56 193 LEU A O 1
ATOM 1470 N N . PHE A 1 194 ? 15.917 4.267 -4.243 1.00 96.62 194 PHE A N 1
ATOM 1471 C CA . PHE A 1 194 ? 14.629 3.815 -4.755 1.00 96.62 194 PHE A CA 1
ATOM 1472 C C . PHE A 1 194 ? 14.113 2.610 -3.958 1.00 96.62 194 PHE A C 1
ATOM 1474 O O . PHE A 1 194 ? 12.965 2.620 -3.510 1.00 96.62 194 PHE A O 1
ATOM 1481 N N . LEU A 1 195 ? 14.970 1.606 -3.720 1.00 96.75 195 LEU A N 1
ATOM 1482 C CA . LEU A 1 195 ? 14.647 0.439 -2.896 1.00 96.75 195 LEU A CA 1
ATOM 1483 C C . LEU A 1 195 ? 14.278 0.835 -1.463 1.00 96.75 195 LEU A C 1
ATOM 1485 O O . LEU A 1 195 ? 13.305 0.310 -0.923 1.00 96.75 195 LEU A O 1
ATOM 1489 N N . LEU A 1 196 ? 14.998 1.781 -0.856 1.00 97.50 196 LEU A N 1
ATOM 1490 C CA . LEU A 1 196 ? 14.646 2.324 0.458 1.00 97.50 196 LEU A CA 1
ATOM 1491 C C . LEU A 1 196 ? 13.259 2.984 0.434 1.00 97.50 196 LEU A C 1
ATOM 1493 O O . LEU A 1 196 ? 12.415 2.670 1.273 1.00 97.50 196 LEU A O 1
ATOM 1497 N N . GLY A 1 197 ? 12.997 3.841 -0.555 1.00 97.38 197 GLY A N 1
ATOM 1498 C CA . GLY A 1 197 ? 11.724 4.544 -0.711 1.00 97.38 197 GLY A CA 1
ATOM 1499 C C . GLY A 1 197 ? 10.535 3.595 -0.847 1.00 97.38 197 GLY A C 1
ATOM 1500 O O . GLY A 1 197 ? 9.573 3.699 -0.084 1.00 97.38 197 GLY A O 1
ATOM 1501 N N . ILE A 1 198 ? 10.592 2.630 -1.774 1.00 96.94 198 ILE A N 1
ATOM 1502 C CA . ILE A 1 198 ? 9.506 1.643 -1.933 1.00 96.94 198 ILE A CA 1
ATOM 1503 C C . ILE A 1 198 ? 9.344 0.758 -0.696 1.00 96.94 198 ILE A C 1
ATOM 1505 O O . ILE A 1 198 ? 8.225 0.348 -0.396 1.00 96.94 198 ILE A O 1
ATOM 1509 N N . SER A 1 199 ? 10.431 0.469 0.026 1.00 97.94 199 SER A N 1
ATOM 1510 C CA . SER A 1 199 ? 10.389 -0.356 1.235 1.00 97.94 199 SER A CA 1
ATOM 1511 C C . SER A 1 199 ? 9.665 0.372 2.359 1.00 97.94 199 SER A C 1
ATOM 1513 O O . SER A 1 199 ? 8.769 -0.205 2.966 1.00 97.94 199 SER A O 1
ATOM 1515 N N . LEU A 1 200 ? 9.968 1.655 2.588 1.00 98.12 200 LEU A N 1
ATOM 1516 C CA . LEU A 1 200 ? 9.271 2.491 3.573 1.00 98.12 200 LEU A CA 1
ATOM 1517 C C . LEU A 1 200 ? 7.774 2.612 3.262 1.00 98.12 200 LEU A C 1
ATOM 1519 O O . LEU A 1 200 ? 6.939 2.449 4.155 1.00 98.12 200 LEU A O 1
ATOM 1523 N N . VAL A 1 201 ? 7.427 2.837 1.992 1.00 97.31 201 VAL A N 1
ATOM 1524 C CA . VAL A 1 201 ? 6.027 2.891 1.542 1.00 97.31 201 VAL A CA 1
ATOM 1525 C C . VAL A 1 201 ? 5.343 1.538 1.730 1.00 97.31 201 VAL A C 1
ATOM 1527 O O . VAL A 1 201 ? 4.236 1.483 2.262 1.00 97.31 20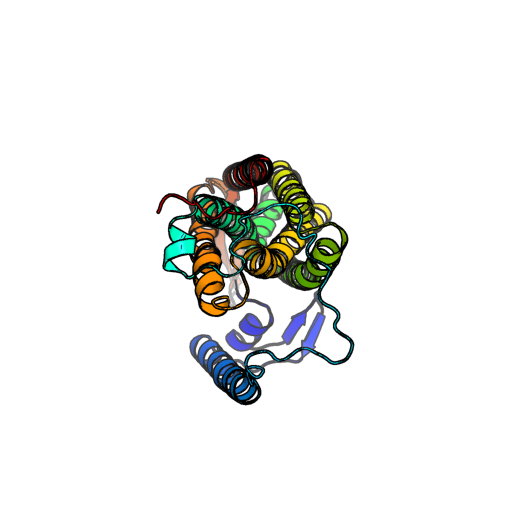1 VAL A O 1
ATOM 1530 N N . GLY A 1 202 ? 6.006 0.443 1.345 1.00 97.25 202 GLY A N 1
ATOM 1531 C CA . GLY A 1 202 ? 5.515 -0.919 1.540 1.00 97.25 202 GLY A CA 1
ATOM 1532 C C . GLY A 1 202 ? 5.220 -1.206 3.011 1.00 97.25 202 GLY A C 1
ATOM 1533 O O . GLY A 1 202 ? 4.125 -1.675 3.328 1.00 97.25 202 GLY A O 1
ATOM 1534 N N . LEU A 1 203 ? 6.148 -0.840 3.900 1.00 97.88 203 LEU A N 1
ATOM 1535 C CA . LEU A 1 203 ? 6.046 -0.989 5.354 1.00 97.88 203 LEU A CA 1
ATOM 1536 C C . LEU A 1 203 ? 4.833 -0.220 5.905 1.00 97.88 203 LEU A C 1
ATOM 1538 O O . LEU A 1 203 ? 4.007 -0.802 6.608 1.00 97.88 203 LEU A O 1
ATOM 1542 N N . CYS A 1 204 ? 4.662 1.053 5.529 1.00 97.81 204 CYS A N 1
ATOM 1543 C CA . CYS A 1 204 ? 3.504 1.860 5.941 1.00 97.81 204 CYS A CA 1
ATOM 1544 C C . CYS A 1 204 ? 2.183 1.290 5.412 1.00 97.81 204 CYS A C 1
ATOM 1546 O O . CYS A 1 204 ? 1.230 1.130 6.172 1.00 97.81 204 CYS A O 1
ATOM 1548 N N . PHE A 1 205 ? 2.133 0.917 4.131 1.00 96.94 205 PHE A N 1
ATOM 1549 C CA . PHE A 1 205 ? 0.934 0.343 3.523 1.00 96.94 205 PHE A CA 1
ATOM 1550 C C . PHE A 1 205 ? 0.525 -0.979 4.183 1.00 96.94 205 PHE A C 1
ATOM 1552 O O . PHE A 1 205 ? -0.657 -1.223 4.418 1.00 96.94 205 PHE A O 1
ATOM 1559 N N . GLY A 1 206 ? 1.503 -1.812 4.547 1.00 95.31 206 GLY A N 1
ATOM 1560 C CA . GLY A 1 206 ? 1.269 -3.049 5.290 1.00 95.31 206 GLY A CA 1
ATOM 1561 C C . GLY A 1 206 ? 0.664 -2.771 6.654 1.00 95.31 206 GLY A C 1
ATOM 1562 O O . GLY A 1 206 ? -0.323 -3.394 7.038 1.00 95.31 206 GLY A O 1
ATOM 1563 N N . GLY A 1 207 ? 1.204 -1.771 7.347 1.00 96.88 207 GLY A N 1
ATOM 1564 C CA . GLY A 1 207 ? 0.650 -1.327 8.613 1.00 96.88 207 GLY A CA 1
ATOM 1565 C C . GLY A 1 207 ? -0.775 -0.791 8.486 1.00 96.88 207 GLY A C 1
ATOM 1566 O O . GLY A 1 207 ? -1.581 -1.083 9.360 1.00 96.88 207 GLY A O 1
ATOM 1567 N N . PHE A 1 208 ? -1.148 -0.074 7.414 1.00 96.62 208 PHE A N 1
ATOM 1568 C CA . PHE A 1 208 ? -2.531 0.409 7.264 1.00 96.62 208 PHE A CA 1
ATOM 1569 C C . PHE A 1 208 ? -3.518 -0.766 7.253 1.00 96.62 208 PHE A C 1
ATOM 1571 O O . PHE A 1 208 ? -4.540 -0.728 7.932 1.00 96.62 208 PHE A O 1
ATOM 1578 N N . LEU A 1 209 ? -3.178 -1.852 6.557 1.00 94.75 209 LEU A N 1
ATOM 1579 C CA . LEU A 1 209 ? -4.002 -3.063 6.518 1.00 94.75 209 LEU A CA 1
ATOM 1580 C C . LEU A 1 209 ? -4.081 -3.806 7.861 1.00 94.75 209 LEU A C 1
ATOM 1582 O O . LEU A 1 209 ? -5.027 -4.557 8.065 1.00 94.75 209 LEU A O 1
ATOM 1586 N N . ALA A 1 210 ? -3.123 -3.600 8.765 1.00 95.81 210 ALA A N 1
ATOM 1587 C CA . ALA A 1 210 ? -3.118 -4.215 10.092 1.00 95.81 210 ALA A CA 1
ATOM 1588 C C . ALA A 1 210 ? -3.775 -3.334 11.168 1.00 95.81 210 ALA A C 1
ATOM 1590 O O . ALA A 1 210 ? -4.490 -3.832 12.033 1.00 95.81 210 ALA A O 1
ATOM 1591 N N . VAL A 1 211 ? -3.560 -2.018 11.114 1.00 97.38 211 VAL A N 1
ATOM 1592 C CA . VAL A 1 211 ? -3.955 -1.085 12.179 1.00 97.38 211 VAL A CA 1
ATOM 1593 C C . VAL A 1 211 ? -5.397 -0.602 12.016 1.00 97.38 211 VAL A C 1
ATOM 1595 O O . VAL A 1 211 ? -6.097 -0.472 13.015 1.00 97.38 211 VAL A O 1
ATOM 1598 N N . PHE A 1 212 ? -5.891 -0.377 10.793 1.00 96.88 212 PHE A N 1
ATOM 1599 C CA . PHE A 1 212 ? -7.284 0.046 10.574 1.00 96.88 212 PHE A CA 1
ATOM 1600 C C . PHE A 1 212 ? -8.357 -0.946 11.055 1.00 96.88 212 PHE A C 1
ATOM 1602 O O . PHE A 1 212 ? -9.355 -0.477 11.612 1.00 96.88 212 PHE A O 1
ATOM 1609 N N . PRO A 1 213 ? -8.197 -2.277 10.908 1.00 95.19 213 PRO A N 1
ATOM 1610 C CA . PRO A 1 213 ? -9.116 -3.212 11.551 1.00 95.19 213 PRO A CA 1
ATOM 1611 C C . PRO A 1 213 ? -9.162 -3.017 13.074 1.00 95.19 213 PRO A C 1
ATOM 1613 O O . PRO A 1 213 ? -10.238 -2.830 13.638 1.00 95.19 213 PRO A O 1
ATOM 1616 N N . ALA A 1 214 ? -8.005 -2.904 13.733 1.00 94.00 214 ALA A N 1
ATOM 1617 C CA . ALA A 1 214 ? -7.947 -2.645 15.173 1.00 94.00 214 ALA A CA 1
ATOM 1618 C C . ALA A 1 214 ? -8.564 -1.286 15.563 1.00 94.00 214 ALA A C 1
ATOM 1620 O O . ALA A 1 214 ? -9.332 -1.207 16.515 1.00 94.00 214 ALA A O 1
ATOM 1621 N N . VAL A 1 215 ? -8.310 -0.224 14.790 1.00 94.69 215 VAL A N 1
ATOM 1622 C CA . VAL A 1 215 ? -8.943 1.096 14.981 1.00 94.69 215 VAL A CA 1
ATOM 1623 C C . VAL A 1 215 ? -10.460 0.996 14.876 1.00 94.69 215 VAL A C 1
ATOM 1625 O O . VAL A 1 215 ? -11.169 1.610 15.667 1.00 94.69 215 VAL A O 1
ATOM 1628 N N . THR A 1 216 ? -10.967 0.214 13.923 1.00 94.88 216 THR A N 1
ATOM 1629 C CA . THR A 1 216 ? -12.409 0.023 13.741 1.00 94.88 216 THR A CA 1
ATOM 1630 C C . THR A 1 216 ? -13.024 -0.648 14.967 1.00 94.88 216 THR A C 1
ATOM 1632 O O . THR A 1 216 ? -14.047 -0.177 15.460 1.00 94.88 216 THR A O 1
ATOM 1635 N N . ALA A 1 217 ? -12.375 -1.685 15.504 1.00 91.75 217 ALA A N 1
ATOM 1636 C CA . ALA A 1 217 ? -12.801 -2.330 16.745 1.00 91.75 217 ALA A CA 1
ATOM 1637 C C . ALA A 1 217 ? -12.748 -1.367 17.947 1.00 91.75 217 ALA A C 1
ATOM 1639 O O . ALA A 1 217 ? -13.703 -1.289 18.715 1.00 91.75 217 ALA A O 1
ATOM 1640 N N . ASP A 1 218 ? -11.675 -0.581 18.078 1.00 90.25 218 ASP A N 1
ATOM 1641 C CA . ASP A 1 218 ? -11.455 0.333 19.209 1.00 90.25 218 ASP A CA 1
ATOM 1642 C C . ASP A 1 218 ? -12.404 1.550 19.230 1.00 90.25 218 ASP A C 1
ATOM 1644 O O . ASP A 1 218 ? -12.571 2.181 20.285 1.00 90.25 218 ASP A O 1
ATOM 1648 N N . TYR A 1 219 ? -12.962 1.924 18.070 1.00 90.81 219 TYR A N 1
ATOM 1649 C CA . TYR A 1 219 ? -13.851 3.081 17.894 1.00 90.81 219 TYR A CA 1
ATOM 1650 C C . TYR A 1 219 ? -15.329 2.699 17.811 1.00 90.81 219 TYR A C 1
ATOM 1652 O O . TYR A 1 219 ? -16.163 3.453 18.305 1.00 90.81 219 TYR A O 1
ATOM 1660 N N . PHE A 1 220 ? -15.655 1.570 17.178 1.00 91.44 220 PHE A N 1
ATOM 1661 C CA . PHE A 1 220 ? -17.038 1.187 16.868 1.00 91.44 220 PHE A CA 1
ATOM 1662 C C . PHE A 1 220 ? -17.468 -0.139 17.503 1.00 91.44 220 PHE A C 1
ATOM 1664 O O . PHE A 1 220 ? -18.623 -0.535 17.346 1.00 91.44 220 PHE A O 1
ATOM 1671 N N . GLY A 1 221 ? -16.567 -0.817 18.212 1.00 88.69 221 GLY A N 1
ATOM 1672 C CA . GLY A 1 221 ? -16.860 -2.045 18.940 1.00 88.69 221 GLY A CA 1
ATOM 1673 C C . GLY A 1 221 ? -16.649 -3.319 18.153 1.00 88.69 221 GLY A C 1
ATOM 1674 O O . GLY A 1 221 ? -16.329 -3.323 16.961 1.00 88.69 221 GLY A O 1
ATOM 1675 N N . THR A 1 222 ? -16.848 -4.433 18.853 1.00 88.69 222 THR A N 1
ATOM 1676 C CA . THR A 1 222 ? -16.572 -5.772 18.318 1.00 88.69 222 THR A CA 1
ATOM 1677 C C . THR A 1 222 ? -17.839 -6.537 17.951 1.00 88.69 222 THR A C 1
ATOM 1679 O O . THR A 1 222 ? -17.792 -7.424 17.099 1.00 88.69 222 THR A O 1
ATOM 1682 N N . LYS A 1 223 ? -19.002 -6.149 18.495 1.00 86.94 223 LYS A N 1
ATOM 1683 C CA . LYS A 1 223 ? -20.274 -6.853 18.266 1.00 86.94 223 LYS A CA 1
ATOM 1684 C C . LYS A 1 223 ? -20.707 -6.892 16.797 1.00 86.94 223 LYS A C 1
ATOM 1686 O O . LYS A 1 223 ? -21.156 -7.927 16.316 1.00 86.94 223 LYS A O 1
ATOM 1691 N N . HIS A 1 224 ? -20.565 -5.778 16.077 1.00 90.06 224 HIS A N 1
ATOM 1692 C CA . HIS A 1 224 ? -20.878 -5.666 14.642 1.00 90.06 224 HIS A CA 1
ATOM 1693 C C . HIS A 1 224 ? -19.614 -5.505 13.784 1.00 90.06 224 HIS A C 1
ATOM 1695 O O . HIS A 1 224 ? -19.660 -4.952 12.683 1.00 90.06 224 HIS A O 1
ATOM 1701 N N . TYR A 1 225 ? -18.477 -5.994 14.286 1.00 89.12 225 TYR A N 1
ATOM 1702 C CA . TYR A 1 225 ? -17.156 -5.745 13.715 1.00 89.12 225 TYR A CA 1
ATOM 1703 C C . TYR A 1 225 ? -17.034 -6.125 12.242 1.00 89.12 225 TYR A C 1
ATOM 1705 O O . TYR A 1 225 ? -16.545 -5.322 11.456 1.00 89.12 225 TYR A O 1
ATOM 1713 N N . GLY A 1 226 ? -17.502 -7.315 11.853 1.00 91.25 226 GLY A N 1
ATOM 1714 C CA . GLY A 1 226 ? -17.379 -7.783 10.470 1.00 91.25 226 GLY A CA 1
ATOM 1715 C C . GLY A 1 226 ? -18.026 -6.825 9.465 1.00 91.25 226 GLY A C 1
ATOM 1716 O O . GLY A 1 226 ? -17.410 -6.467 8.465 1.00 91.25 226 GLY A O 1
ATOM 1717 N N . ALA A 1 227 ? -19.233 -6.337 9.769 1.00 94.50 227 ALA A N 1
ATOM 1718 C CA . ALA A 1 227 ? -19.930 -5.366 8.929 1.00 94.50 227 ALA A CA 1
ATOM 1719 C C . ALA A 1 227 ? -19.274 -3.976 8.988 1.00 94.50 227 ALA A C 1
ATOM 1721 O O . ALA A 1 227 ? -19.053 -3.354 7.949 1.00 94.50 227 ALA A O 1
ATOM 1722 N N . ASN A 1 228 ? -18.922 -3.500 10.186 1.00 95.50 228 ASN A N 1
ATOM 1723 C CA . ASN A 1 228 ? -18.301 -2.187 10.378 1.00 95.50 228 ASN A CA 1
ATOM 1724 C C . ASN A 1 228 ? -16.940 -2.096 9.670 1.00 95.50 228 ASN A C 1
ATOM 1726 O O . ASN A 1 228 ? -16.681 -1.152 8.921 1.00 95.50 228 ASN A O 1
ATOM 1730 N N . TYR A 1 229 ? -16.086 -3.105 9.847 1.00 96.44 229 TYR A N 1
ATOM 1731 C CA . TYR A 1 229 ? -14.796 -3.172 9.172 1.00 96.44 229 TYR A CA 1
ATOM 1732 C C . TYR A 1 229 ? -14.944 -3.418 7.676 1.00 96.44 229 TYR A C 1
ATOM 1734 O O . TYR A 1 229 ? -14.204 -2.808 6.917 1.00 96.44 229 TYR A O 1
ATOM 1742 N N . GLY A 1 230 ? -15.919 -4.212 7.222 1.00 96.69 230 GLY A N 1
ATOM 1743 C CA . GLY A 1 230 ? -16.201 -4.355 5.790 1.00 96.69 230 GLY A CA 1
ATOM 1744 C C . GLY A 1 230 ? -16.457 -3.004 5.112 1.00 96.69 230 GLY A C 1
ATOM 1745 O O . GLY A 1 230 ? -15.870 -2.698 4.072 1.00 96.69 230 GLY A O 1
ATOM 1746 N N . TRP A 1 231 ? -17.250 -2.141 5.750 1.00 97.25 231 TRP A N 1
ATOM 1747 C CA . TRP A 1 231 ? -17.485 -0.781 5.266 1.00 97.25 231 TRP A CA 1
ATOM 1748 C C . TRP A 1 231 ? -16.261 0.124 5.385 1.00 97.25 231 TRP A C 1
ATOM 1750 O O . TRP A 1 231 ? -15.973 0.861 4.445 1.00 97.25 231 TRP A O 1
ATOM 1760 N N . MET A 1 232 ? -15.491 0.051 6.470 1.00 97.69 232 MET A N 1
ATOM 1761 C CA . MET A 1 232 ? -14.211 0.764 6.565 1.00 97.69 232 MET A CA 1
ATOM 1762 C C . MET A 1 232 ? -13.249 0.331 5.446 1.00 97.69 232 MET A C 1
ATOM 1764 O O . MET A 1 232 ? -12.619 1.159 4.793 1.00 97.69 232 MET A O 1
ATOM 1768 N N . PHE A 1 233 ? -13.186 -0.970 5.169 1.00 97.38 233 PHE A N 1
ATOM 1769 C CA . PHE A 1 233 ? -12.333 -1.582 4.156 1.00 97.38 233 PHE A CA 1
ATOM 1770 C C . PHE A 1 233 ? -12.754 -1.226 2.727 1.00 97.38 233 PHE A C 1
ATOM 1772 O O . PHE A 1 233 ? -11.931 -1.280 1.818 1.00 97.38 233 PHE A O 1
ATOM 1779 N N . SER A 1 234 ? -13.981 -0.754 2.496 1.00 97.62 234 SER A N 1
ATOM 1780 C CA . SER A 1 234 ? -14.352 -0.199 1.186 1.00 97.62 234 SER A CA 1
ATOM 1781 C C . SER A 1 234 ? -13.452 0.976 0.761 1.00 97.62 234 SER A C 1
ATOM 1783 O O . SER A 1 234 ? -13.203 1.149 -0.434 1.00 97.62 234 SER A O 1
ATOM 1785 N N . ALA A 1 235 ? -12.867 1.715 1.716 1.00 97.56 235 ALA A N 1
ATOM 1786 C CA . ALA A 1 235 ? -11.864 2.749 1.452 1.00 97.56 235 ALA A CA 1
ATOM 1787 C C . ALA A 1 235 ? -10.628 2.197 0.726 1.00 97.56 235 ALA A C 1
ATOM 1789 O O . ALA A 1 235 ? -10.084 2.857 -0.160 1.00 97.56 235 ALA A O 1
ATOM 1790 N N . TYR A 1 236 ? -10.204 0.972 1.060 1.00 96.44 236 TYR A N 1
ATOM 1791 C CA . TYR A 1 236 ? -9.126 0.273 0.360 1.00 96.44 236 TYR A CA 1
ATOM 1792 C C . TYR A 1 236 ? -9.501 0.004 -1.097 1.00 96.44 236 TYR A C 1
ATOM 1794 O O . TYR A 1 236 ? -8.697 0.257 -1.992 1.00 96.44 236 TYR A O 1
ATOM 1802 N N . GLY A 1 237 ? -10.731 -0.462 -1.342 1.00 94.81 237 GLY A N 1
ATOM 1803 C CA . GLY A 1 237 ? -11.239 -0.719 -2.691 1.00 94.81 237 GLY A CA 1
ATOM 1804 C C . GLY A 1 237 ? -11.234 0.543 -3.554 1.00 94.81 237 GLY A C 1
ATOM 1805 O O . GLY A 1 237 ? -10.676 0.543 -4.651 1.00 94.81 237 GLY A O 1
ATOM 1806 N N . VAL A 1 238 ? -11.768 1.649 -3.027 1.00 96.94 238 VAL A N 1
ATOM 1807 C CA . VAL A 1 238 ? -11.748 2.950 -3.718 1.00 96.94 238 VAL A CA 1
ATOM 1808 C C . VAL A 1 238 ? -10.313 3.451 -3.910 1.00 96.94 238 VAL A C 1
ATOM 1810 O O . VAL A 1 238 ? -9.951 3.887 -5.003 1.00 96.94 238 VAL A O 1
ATOM 1813 N N . GLY A 1 239 ? -9.461 3.333 -2.890 1.00 94.62 239 GLY A N 1
ATOM 1814 C CA . GLY A 1 239 ? -8.044 3.690 -2.975 1.00 94.62 239 GLY A CA 1
ATOM 1815 C C . GLY A 1 239 ? -7.284 2.883 -4.033 1.00 94.62 239 GLY A C 1
ATOM 1816 O O . GLY A 1 239 ? -6.427 3.434 -4.723 1.00 94.62 239 GLY A O 1
ATOM 1817 N N . GLY A 1 240 ? -7.632 1.609 -4.222 1.00 92.12 240 GLY A N 1
ATOM 1818 C CA . GLY A 1 240 ? -7.051 0.742 -5.249 1.00 92.12 240 GLY A CA 1
ATOM 1819 C C . GLY A 1 240 ? -7.421 1.123 -6.673 1.00 92.12 240 GLY A C 1
ATOM 1820 O O . GLY A 1 240 ? -6.638 0.872 -7.585 1.00 92.12 240 GLY A O 1
ATOM 1821 N N . LEU A 1 241 ? -8.556 1.790 -6.867 1.00 93.62 241 LEU A N 1
ATOM 1822 C CA . LEU A 1 241 ? -8.913 2.390 -8.150 1.00 93.62 241 LEU A CA 1
ATOM 1823 C C . LEU A 1 241 ? -8.219 3.746 -8.325 1.00 93.62 241 LEU A C 1
ATOM 1825 O O . LEU A 1 241 ? -7.563 3.985 -9.339 1.00 93.62 241 LEU A O 1
ATOM 1829 N N . LEU A 1 242 ? -8.318 4.621 -7.319 1.00 93.38 242 LEU A N 1
ATOM 1830 C CA . LEU A 1 242 ? -7.844 6.003 -7.409 1.00 93.38 242 LEU A CA 1
ATOM 1831 C C . LEU A 1 242 ? -6.321 6.124 -7.452 1.00 93.38 242 LEU A C 1
ATOM 1833 O O . LEU A 1 242 ? -5.809 6.917 -8.232 1.00 93.38 242 LEU A O 1
ATOM 1837 N N . GLY A 1 243 ? -5.579 5.362 -6.650 1.00 92.06 243 GLY A N 1
ATOM 1838 C CA . GLY A 1 243 ? -4.119 5.475 -6.565 1.00 92.06 243 GLY A CA 1
ATOM 1839 C C . GLY A 1 243 ? -3.416 5.245 -7.910 1.00 92.06 243 GLY A C 1
ATOM 1840 O O . GLY A 1 243 ? -2.753 6.150 -8.423 1.00 92.06 243 GLY A O 1
ATOM 1841 N N . PRO A 1 244 ? -3.575 4.063 -8.530 1.00 89.12 244 PRO A N 1
ATOM 1842 C CA . PRO A 1 244 ? -2.993 3.762 -9.838 1.00 89.12 244 PRO A CA 1
ATOM 1843 C C . PRO A 1 244 ? -3.528 4.659 -10.957 1.00 89.12 244 PRO A C 1
ATOM 1845 O O . PRO A 1 244 ? -2.772 4.996 -11.873 1.00 89.12 244 PRO A O 1
ATOM 1848 N N . TYR A 1 245 ? -4.805 5.053 -10.883 1.00 91.88 245 TYR A N 1
ATOM 1849 C CA . TYR A 1 245 ? -5.403 5.997 -11.823 1.00 91.88 245 TYR A CA 1
ATOM 1850 C C . TYR A 1 245 ? -4.735 7.372 -11.737 1.00 91.88 245 TYR A C 1
ATOM 1852 O O . TYR A 1 245 ? -4.271 7.880 -12.752 1.00 91.88 245 TYR A O 1
ATOM 1860 N N . LEU A 1 246 ? -4.599 7.944 -10.536 1.00 89.69 246 LEU A N 1
ATOM 1861 C CA . LEU A 1 246 ? -3.914 9.221 -10.309 1.00 89.69 246 LEU A CA 1
ATOM 1862 C C . LEU A 1 246 ? -2.460 9.161 -10.771 1.00 89.69 246 LEU A C 1
ATOM 1864 O O . LEU A 1 246 ? -1.975 10.106 -11.388 1.00 89.69 246 LEU A O 1
ATOM 1868 N N . ALA A 1 247 ? -1.780 8.039 -10.531 1.00 89.94 247 ALA A N 1
ATOM 1869 C CA . ALA A 1 247 ? -0.424 7.820 -11.018 1.00 89.94 247 ALA A CA 1
ATOM 1870 C C . ALA A 1 247 ? -0.344 7.932 -12.542 1.00 89.94 247 ALA A C 1
ATOM 1872 O O . ALA A 1 247 ? 0.541 8.603 -13.057 1.00 89.94 247 ALA A O 1
ATOM 1873 N N . ALA A 1 248 ? -1.274 7.294 -13.257 1.00 88.44 248 ALA A N 1
ATOM 1874 C CA . ALA A 1 248 ? -1.327 7.332 -14.713 1.00 88.44 248 ALA A CA 1
ATOM 1875 C C . ALA A 1 248 ? -1.769 8.704 -15.250 1.00 88.44 248 ALA A C 1
ATOM 1877 O O . ALA A 1 248 ? -1.166 9.204 -16.191 1.00 88.44 248 ALA A O 1
ATOM 1878 N N . ALA A 1 249 ? -2.779 9.325 -14.638 1.00 91.06 249 ALA A N 1
ATOM 1879 C CA . ALA A 1 249 ? -3.338 10.607 -15.065 1.00 91.06 249 ALA A CA 1
ATOM 1880 C C . ALA A 1 249 ? -2.376 11.786 -14.843 1.00 91.06 249 ALA A C 1
ATOM 1882 O O . ALA A 1 249 ? -2.360 12.736 -15.622 1.00 91.06 249 ALA A O 1
ATOM 1883 N N . LEU A 1 250 ? -1.570 11.738 -13.777 1.00 92.12 250 LEU A N 1
ATOM 1884 C CA . LEU A 1 250 ? -0.597 12.784 -13.448 1.00 92.12 250 LEU A CA 1
ATOM 1885 C C . LEU A 1 250 ? 0.789 12.534 -14.053 1.00 92.12 250 LEU A C 1
ATOM 1887 O O . LEU A 1 250 ? 1.629 13.440 -14.011 1.00 92.12 250 LEU A O 1
ATOM 1891 N N . MET A 1 251 ? 1.036 11.337 -14.595 1.00 91.06 251 MET A N 1
ATOM 1892 C CA . MET A 1 251 ? 2.284 11.008 -15.274 1.00 91.06 251 MET A CA 1
ATOM 1893 C C . MET A 1 251 ? 2.405 11.818 -16.565 1.00 91.06 251 MET A C 1
ATOM 1895 O O . MET A 1 251 ? 1.501 11.833 -17.398 1.00 91.06 251 MET A O 1
ATOM 1899 N N . LYS A 1 252 ? 3.560 12.454 -16.762 1.00 90.25 252 LYS A N 1
ATOM 1900 C CA . LYS A 1 252 ? 3.915 13.103 -18.030 1.00 90.25 252 LYS A CA 1
ATOM 1901 C C . LYS A 1 252 ? 5.013 12.332 -18.735 1.00 90.25 252 LYS A C 1
ATOM 1903 O O . LYS A 1 252 ? 5.890 11.781 -18.084 1.00 90.25 252 LYS A O 1
ATOM 1908 N N . THR A 1 253 ? 5.010 12.322 -20.059 1.00 86.88 253 THR A N 1
ATOM 1909 C CA . THR A 1 253 ? 6.153 11.796 -20.809 1.00 86.88 253 THR A CA 1
ATOM 1910 C C . THR A 1 253 ? 7.321 12.771 -20.687 1.00 86.88 253 THR A C 1
ATOM 1912 O O . THR A 1 253 ? 7.191 13.939 -21.043 1.00 86.88 253 THR A O 1
ATOM 1915 N N . SER A 1 254 ? 8.442 12.290 -20.157 1.00 83.25 254 SER A N 1
ATOM 1916 C CA . SER A 1 254 ? 9.674 13.065 -19.960 1.00 83.25 254 SER A CA 1
ATOM 1917 C C . SER A 1 254 ? 10.672 12.850 -21.097 1.00 83.25 254 SER A C 1
ATOM 1919 O O . SER A 1 254 ? 11.326 13.787 -21.540 1.00 83.25 254 SER A O 1
ATOM 1921 N N . ALA A 1 255 ? 10.753 11.620 -21.608 1.00 81.81 255 ALA A N 1
ATOM 1922 C CA . ALA A 1 255 ? 11.624 11.255 -22.717 1.00 81.81 255 ALA A CA 1
ATOM 1923 C C . ALA A 1 255 ? 11.051 10.065 -23.499 1.00 81.81 255 ALA A C 1
ATOM 1925 O O . ALA A 1 255 ? 10.187 9.332 -23.008 1.00 81.81 255 ALA A O 1
ATOM 1926 N N . ILE A 1 256 ? 11.561 9.864 -24.714 1.00 81.38 256 ILE A N 1
ATOM 1927 C CA . ILE A 1 256 ? 11.304 8.675 -25.530 1.00 81.38 256 ILE A CA 1
ATOM 1928 C C . ILE A 1 256 ? 12.646 7.990 -25.761 1.00 81.38 256 ILE A C 1
ATOM 1930 O O . ILE A 1 256 ? 13.518 8.549 -26.423 1.00 81.38 256 ILE A O 1
ATOM 1934 N N . VAL A 1 257 ? 12.808 6.780 -25.229 1.00 82.12 257 VAL A N 1
ATOM 1935 C CA . VAL A 1 257 ? 14.027 5.980 -25.412 1.00 82.12 257 VAL A CA 1
ATOM 1936 C C . VAL A 1 257 ? 13.768 4.922 -26.476 1.00 82.12 257 VAL A C 1
ATOM 1938 O O . VAL A 1 257 ? 12.769 4.205 -26.417 1.00 82.12 257 VAL A O 1
ATOM 1941 N N . LYS A 1 258 ? 14.658 4.826 -27.469 1.00 82.06 258 LYS A N 1
ATOM 1942 C CA . LYS A 1 258 ? 14.603 3.783 -28.501 1.00 82.06 258 LYS A CA 1
ATOM 1943 C C . LYS A 1 258 ? 15.385 2.561 -28.026 1.00 82.06 258 LYS A C 1
ATOM 1945 O O . LYS A 1 258 ? 16.568 2.678 -27.711 1.00 82.06 258 LYS A O 1
ATOM 1950 N N . ILE A 1 259 ? 14.715 1.415 -27.989 1.00 80.44 259 ILE A N 1
ATOM 1951 C CA . ILE A 1 259 ? 15.299 0.116 -27.667 1.00 80.44 259 ILE A CA 1
ATOM 1952 C C . ILE A 1 259 ? 15.577 -0.617 -28.978 1.00 80.44 259 ILE A C 1
ATOM 1954 O O . ILE A 1 259 ? 14.661 -0.776 -29.786 1.00 80.44 259 ILE A O 1
ATOM 1958 N N . ARG A 1 260 ? 16.822 -1.045 -29.198 1.00 78.56 260 ARG A N 1
ATOM 1959 C CA . ARG A 1 260 ? 17.210 -1.875 -30.345 1.00 78.56 260 ARG A CA 1
ATOM 1960 C C . ARG A 1 260 ? 16.902 -3.341 -30.036 1.00 78.56 260 ARG A C 1
ATOM 1962 O O . ARG A 1 260 ? 17.447 -3.903 -29.089 1.00 78.56 260 ARG A O 1
ATOM 1969 N N . GLU A 1 261 ? 16.049 -3.956 -30.844 1.00 78.38 261 GLU A N 1
ATOM 1970 C CA . GLU A 1 261 ? 15.718 -5.380 -30.792 1.00 78.38 261 GLU A CA 1
ATOM 1971 C C . GLU A 1 261 ? 16.209 -6.062 -32.074 1.00 78.38 261 GLU A C 1
ATOM 1973 O O . GLU A 1 261 ? 15.868 -5.636 -33.177 1.00 78.38 261 GLU A O 1
ATOM 1978 N N . ILE A 1 262 ? 16.997 -7.128 -31.926 1.00 74.00 262 ILE A N 1
ATOM 1979 C CA . ILE A 1 262 ? 17.438 -7.976 -33.039 1.00 74.00 262 ILE A CA 1
ATOM 1980 C C . ILE A 1 262 ? 16.498 -9.181 -33.084 1.00 74.00 262 ILE A C 1
ATOM 1982 O O . ILE A 1 262 ? 16.460 -9.971 -32.136 1.00 74.00 262 ILE A O 1
ATOM 1986 N N . LYS A 1 263 ? 15.710 -9.318 -34.154 1.00 72.19 263 LYS A N 1
ATOM 1987 C CA . LYS A 1 263 ? 14.831 -10.485 -34.337 1.00 72.19 263 LYS A CA 1
ATOM 1988 C C . LYS A 1 263 ? 15.629 -11.721 -34.760 1.00 72.19 263 LYS A C 1
ATOM 1990 O O . LYS A 1 263 ? 16.722 -11.611 -35.315 1.00 72.19 263 LYS A O 1
ATOM 1995 N N . ALA A 1 264 ? 15.054 -12.905 -34.531 1.00 54.19 264 ALA A N 1
ATOM 1996 C CA . ALA A 1 264 ? 15.564 -14.170 -35.062 1.00 54.19 264 ALA A CA 1
ATOM 1997 C C . ALA A 1 264 ? 15.517 -14.123 -36.602 1.00 54.19 264 ALA A C 1
ATOM 1999 O O . ALA A 1 264 ? 14.469 -14.334 -37.202 1.00 54.19 264 ALA A O 1
ATOM 2000 N N . GLY A 1 265 ? 16.633 -13.725 -37.217 1.00 61.94 265 GLY A N 1
ATOM 2001 C CA . GLY A 1 265 ? 16.726 -13.355 -38.634 1.00 61.94 265 GLY A CA 1
ATOM 2002 C C . GLY A 1 265 ? 17.704 -12.205 -38.914 1.00 61.94 265 GLY A C 1
ATOM 2003 O O . GLY A 1 265 ? 18.048 -11.978 -40.066 1.00 61.94 265 GLY A O 1
ATOM 2004 N N . GLY A 1 266 ? 18.183 -11.498 -37.880 1.00 68.75 266 GLY A N 1
ATOM 2005 C CA . GLY A 1 266 ? 19.178 -10.424 -38.014 1.00 68.75 266 GLY A CA 1
ATOM 2006 C C . GLY A 1 266 ? 18.595 -9.044 -38.343 1.00 68.75 266 GLY A C 1
ATOM 2007 O O . GLY A 1 266 ? 19.341 -8.071 -38.386 1.00 68.75 266 GLY A O 1
ATOM 2008 N N . GLU A 1 267 ? 17.276 -8.933 -38.526 1.00 71.56 267 GLU A N 1
ATOM 2009 C CA . GLU A 1 267 ? 16.599 -7.646 -38.707 1.00 71.56 267 GLU A CA 1
ATOM 2010 C C . GLU A 1 267 ? 16.623 -6.818 -37.414 1.00 71.56 267 GLU A C 1
ATOM 2012 O O . GLU A 1 267 ? 16.135 -7.255 -36.362 1.00 71.56 267 GLU A O 1
ATOM 2017 N N . GLU A 1 268 ? 17.163 -5.599 -37.504 1.00 76.12 268 GLU A N 1
ATOM 2018 C CA . GLU A 1 268 ? 17.116 -4.614 -36.427 1.00 76.12 268 GLU A CA 1
ATOM 2019 C C . GLU A 1 268 ? 15.773 -3.878 -36.438 1.00 76.12 268 GLU A C 1
ATOM 2021 O O . GLU A 1 268 ? 15.406 -3.201 -37.399 1.00 76.12 268 GLU A O 1
ATOM 2026 N N . THR A 1 269 ? 15.046 -3.964 -35.330 1.00 80.50 269 THR A N 1
ATOM 2027 C CA . THR A 1 269 ? 13.822 -3.194 -35.100 1.00 80.50 269 THR A CA 1
ATOM 2028 C C . THR A 1 269 ? 14.000 -2.278 -33.896 1.00 80.50 269 THR A C 1
ATOM 2030 O O . THR A 1 269 ? 14.728 -2.595 -32.955 1.00 80.50 269 THR A O 1
ATOM 2033 N N . PHE A 1 270 ? 13.353 -1.112 -33.921 1.00 80.12 270 PHE A N 1
ATOM 2034 C CA . PHE A 1 270 ? 13.431 -0.141 -32.832 1.00 80.12 270 PHE A CA 1
ATOM 2035 C C . PHE A 1 270 ? 12.079 -0.005 -32.145 1.00 80.12 270 PHE A C 1
ATOM 2037 O O . PHE A 1 270 ? 11.103 0.434 -32.753 1.00 80.12 270 PHE A O 1
ATOM 2044 N N . ARG A 1 271 ? 12.034 -0.321 -30.852 1.00 81.06 271 ARG A N 1
ATOM 2045 C CA . ARG A 1 271 ? 10.857 -0.110 -30.010 1.00 81.06 271 ARG A CA 1
ATOM 2046 C C . ARG A 1 271 ? 11.017 1.178 -29.211 1.00 81.06 271 ARG A C 1
ATOM 2048 O O . ARG A 1 271 ? 11.944 1.311 -28.419 1.00 81.06 271 ARG A O 1
ATOM 2055 N N . SER A 1 272 ? 10.112 2.136 -29.389 1.00 78.69 272 SER A N 1
ATOM 2056 C CA . SER A 1 272 ? 10.095 3.363 -28.585 1.00 78.69 272 SER A CA 1
ATOM 2057 C C . SER A 1 272 ? 9.390 3.130 -27.249 1.00 78.69 272 SER A C 1
ATOM 2059 O O . SER A 1 272 ? 8.216 2.753 -27.228 1.00 78.69 272 SER A O 1
ATOM 2061 N N . LEU A 1 273 ? 10.078 3.388 -26.138 1.00 80.75 273 LEU A N 1
ATOM 2062 C CA . LEU A 1 273 ? 9.513 3.341 -24.794 1.00 80.75 273 LEU A CA 1
ATOM 2063 C C . LEU A 1 273 ? 9.350 4.757 -24.230 1.00 80.75 273 LEU A C 1
ATOM 2065 O O . LEU A 1 273 ? 10.270 5.574 -24.277 1.00 80.75 273 LEU A O 1
ATOM 2069 N N . LEU A 1 274 ? 8.168 5.030 -23.680 1.00 84.00 274 LEU A N 1
ATOM 2070 C CA . LEU A 1 274 ? 7.849 6.290 -23.017 1.00 84.00 274 LEU A CA 1
ATOM 2071 C C . LEU A 1 274 ? 8.412 6.277 -21.592 1.00 84.00 274 LEU A C 1
ATOM 2073 O O . LEU A 1 274 ? 8.041 5.425 -20.783 1.00 84.00 274 LEU A O 1
ATOM 2077 N N . VAL A 1 275 ? 9.275 7.239 -21.276 1.00 84.81 275 VAL A N 1
ATOM 2078 C CA . VAL A 1 275 ? 9.781 7.470 -19.919 1.00 84.81 275 VAL A CA 1
ATOM 2079 C C . VAL A 1 275 ? 8.800 8.380 -19.187 1.00 84.81 275 VAL A C 1
ATOM 2081 O O . VAL A 1 275 ? 8.545 9.503 -19.628 1.00 84.81 275 VAL A O 1
ATOM 2084 N N . GLY A 1 276 ? 8.237 7.897 -18.079 1.00 87.25 276 GLY A N 1
ATOM 2085 C CA . GLY A 1 276 ? 7.253 8.634 -17.288 1.00 87.25 276 GLY A CA 1
ATOM 2086 C C . GLY A 1 276 ? 7.887 9.497 -16.196 1.00 87.25 276 GLY A C 1
ATOM 2087 O O . GLY A 1 276 ? 8.682 9.016 -15.395 1.00 87.25 276 GLY A O 1
ATOM 2088 N N . ASP A 1 277 ? 7.491 10.763 -16.111 1.00 91.50 277 ASP A N 1
ATOM 2089 C CA . ASP A 1 277 ? 7.692 11.621 -14.945 1.00 91.50 277 ASP A CA 1
ATOM 2090 C C . ASP A 1 277 ? 6.483 11.507 -14.010 1.00 91.50 277 ASP A C 1
ATOM 2092 O O . ASP A 1 277 ? 5.375 11.941 -14.334 1.00 91.50 277 ASP A O 1
ATOM 2096 N N . TYR A 1 278 ? 6.722 10.928 -12.834 1.00 93.00 278 TYR A N 1
ATOM 2097 C CA . TYR A 1 278 ? 5.726 10.689 -11.789 1.00 93.00 278 TYR A CA 1
ATOM 2098 C C . TYR A 1 278 ? 5.758 11.740 -10.670 1.00 93.00 278 TYR A C 1
ATOM 2100 O O . TYR A 1 278 ? 5.008 11.622 -9.699 1.00 93.00 278 TYR A O 1
ATOM 2108 N N . ARG A 1 279 ? 6.582 12.793 -10.777 1.00 93.69 279 ARG A N 1
ATOM 2109 C CA . ARG A 1 279 ? 6.776 13.794 -9.712 1.00 93.69 279 ARG A CA 1
ATOM 2110 C C . ARG A 1 279 ? 5.464 14.366 -9.185 1.00 93.69 279 ARG A C 1
ATOM 2112 O O . ARG A 1 279 ? 5.297 14.506 -7.978 1.00 93.69 279 ARG A O 1
ATOM 2119 N N . ARG A 1 280 ? 4.522 14.688 -10.075 1.00 94.12 280 ARG A N 1
ATOM 2120 C CA . ARG A 1 280 ? 3.210 15.237 -9.688 1.00 94.12 280 ARG A CA 1
ATOM 2121 C C . ARG A 1 280 ? 2.383 14.237 -8.888 1.00 94.12 280 ARG A C 1
ATOM 2123 O O . ARG A 1 280 ? 1.778 14.625 -7.895 1.00 94.12 280 ARG A O 1
ATOM 2130 N N . ALA A 1 281 ? 2.397 12.967 -9.286 1.00 94.81 281 ALA A N 1
ATOM 2131 C CA . ALA A 1 281 ? 1.703 11.907 -8.566 1.00 94.81 281 ALA A CA 1
ATOM 2132 C C . ALA A 1 281 ? 2.273 11.734 -7.150 1.00 94.81 281 ALA A C 1
ATOM 2134 O O . ALA A 1 281 ? 1.515 11.681 -6.183 1.00 94.81 281 ALA A O 1
ATOM 2135 N N . PHE A 1 282 ? 3.603 11.745 -7.016 1.00 95.88 282 PHE A N 1
ATOM 2136 C CA . PHE A 1 282 ? 4.278 11.666 -5.719 1.00 95.88 282 PHE A CA 1
ATOM 2137 C C . PHE A 1 282 ? 3.959 12.861 -4.815 1.00 95.88 282 PHE A C 1
ATOM 2139 O O . PHE A 1 282 ? 3.649 12.673 -3.642 1.00 95.88 282 PHE A O 1
ATOM 2146 N N . LEU A 1 283 ? 3.963 14.081 -5.363 1.00 96.44 283 LEU A N 1
ATOM 2147 C CA . LEU A 1 283 ? 3.611 15.285 -4.609 1.00 96.44 283 LEU A CA 1
ATOM 2148 C C . LEU A 1 283 ? 2.166 15.244 -4.107 1.00 96.44 283 LEU A C 1
ATOM 2150 O O . LEU A 1 283 ? 1.928 15.490 -2.929 1.00 96.44 283 LEU A O 1
ATOM 2154 N N . VAL A 1 284 ? 1.210 14.895 -4.971 1.00 96.06 284 VAL A N 1
ATOM 2155 C CA . VAL A 1 284 ? -0.207 14.799 -4.589 1.00 96.06 284 VAL A CA 1
ATOM 2156 C C . VAL A 1 284 ? -0.405 13.727 -3.518 1.00 96.06 284 VAL A C 1
ATOM 2158 O O . VAL A 1 284 ? -1.006 14.007 -2.484 1.00 96.06 284 VAL A O 1
ATOM 2161 N N . ALA A 1 285 ? 0.148 12.526 -3.710 1.00 95.88 285 ALA A N 1
ATOM 2162 C CA . ALA A 1 285 ? 0.050 11.449 -2.726 1.00 95.88 285 ALA A CA 1
ATOM 2163 C C . ALA A 1 285 ? 0.698 11.829 -1.382 1.00 95.88 285 ALA A C 1
ATOM 2165 O O . ALA A 1 285 ? 0.122 11.565 -0.325 1.00 95.88 285 ALA A O 1
ATOM 2166 N N . GLY A 1 286 ? 1.863 12.483 -1.416 1.00 96.81 286 GLY A N 1
ATOM 2167 C CA . GLY A 1 286 ? 2.571 12.942 -0.223 1.00 96.81 286 GLY A CA 1
ATOM 2168 C C . GLY A 1 286 ? 1.797 14.005 0.549 1.00 96.81 286 GLY A C 1
ATOM 2169 O O . GLY A 1 286 ? 1.610 13.866 1.756 1.00 96.81 286 GLY A O 1
ATOM 2170 N N . LEU A 1 287 ? 1.268 15.017 -0.143 1.00 97.56 287 LEU A N 1
ATOM 2171 C CA . LEU A 1 287 ? 0.434 16.053 0.471 1.00 97.56 287 LEU A CA 1
ATOM 2172 C C . LEU A 1 287 ? -0.846 15.469 1.074 1.00 97.56 287 LEU A C 1
ATOM 2174 O O . LEU A 1 287 ? -1.185 15.809 2.202 1.00 97.56 287 LEU A O 1
ATOM 2178 N N . LEU A 1 288 ? -1.522 14.549 0.379 1.00 96.75 288 LEU A N 1
ATOM 2179 C CA . LEU A 1 288 ? -2.708 13.872 0.914 1.00 96.75 288 LEU A CA 1
ATOM 2180 C C . LEU A 1 288 ? -2.391 13.062 2.178 1.00 96.75 288 LEU A C 1
ATOM 2182 O O . LEU A 1 288 ? -3.181 13.072 3.124 1.00 96.75 288 LEU A O 1
ATOM 2186 N N . CYS A 1 289 ? -1.228 12.405 2.233 1.00 97.25 289 CYS A N 1
ATOM 2187 C CA . CYS A 1 289 ? -0.780 11.719 3.445 1.00 97.25 289 CYS A CA 1
ATOM 2188 C C . CYS A 1 289 ? -0.540 12.703 4.596 1.00 97.25 289 CYS A C 1
ATOM 2190 O O . CYS A 1 289 ? -0.998 12.446 5.702 1.00 97.25 289 CYS A O 1
ATOM 2192 N N . LEU A 1 290 ? 0.102 13.849 4.344 1.00 97.56 290 LEU A N 1
ATOM 2193 C CA . LEU A 1 290 ? 0.332 14.866 5.379 1.00 97.56 290 LEU A CA 1
ATOM 2194 C C . LEU A 1 290 ? -0.964 15.531 5.857 1.00 97.56 290 LEU A C 1
ATOM 2196 O O . LEU A 1 290 ? -1.132 15.744 7.056 1.00 97.56 290 LEU A O 1
ATOM 2200 N N . ILE A 1 291 ? -1.907 15.801 4.951 1.00 97.44 291 ILE A N 1
ATOM 2201 C CA . ILE A 1 291 ? -3.256 16.262 5.311 1.00 97.44 291 ILE A CA 1
ATOM 2202 C C . ILE A 1 291 ? -3.924 15.229 6.220 1.00 97.44 291 ILE A C 1
ATOM 2204 O O . ILE A 1 291 ? -4.517 15.592 7.231 1.00 97.44 291 ILE A O 1
ATOM 2208 N N . SER A 1 292 ? -3.770 13.941 5.912 1.00 97.06 292 SER A N 1
ATOM 2209 C CA . SER A 1 292 ? -4.302 12.851 6.735 1.00 97.06 292 SER A CA 1
ATOM 2210 C C . SER A 1 292 ? -3.626 12.787 8.110 1.00 97.06 292 SER A C 1
ATOM 2212 O O . SER A 1 292 ? -4.312 12.579 9.108 1.00 97.06 292 SER A O 1
ATOM 2214 N N . THR A 1 293 ? -2.318 13.061 8.199 1.00 96.56 293 THR A N 1
ATOM 2215 C CA . THR A 1 293 ? -1.605 13.231 9.478 1.00 96.56 293 THR A CA 1
ATOM 2216 C C . THR A 1 293 ? -2.217 14.354 10.312 1.00 96.56 293 THR A C 1
ATOM 2218 O O . THR A 1 293 ? -2.494 14.161 11.492 1.00 96.56 293 THR A O 1
ATOM 2221 N N . VAL A 1 294 ? -2.476 15.522 9.717 1.00 96.38 294 VAL A N 1
ATOM 2222 C CA . VAL A 1 294 ? -3.100 16.650 10.430 1.00 96.38 294 VAL A CA 1
ATOM 2223 C C . VAL A 1 294 ? -4.532 16.306 10.841 1.00 96.38 294 VAL A C 1
ATOM 2225 O O . VAL A 1 294 ? -4.930 16.558 11.977 1.00 96.38 294 VAL A O 1
ATOM 2228 N N . ALA A 1 295 ? -5.297 15.666 9.960 1.00 95.44 295 ALA A N 1
ATOM 2229 C CA . ALA A 1 295 ? -6.678 15.288 10.230 1.00 95.44 295 ALA A CA 1
ATOM 2230 C C . ALA A 1 295 ? -6.785 14.253 11.371 1.00 95.44 295 ALA A C 1
ATOM 2232 O O . ALA A 1 295 ? -7.690 14.332 12.204 1.00 95.44 295 ALA A O 1
ATOM 2233 N N . LEU A 1 296 ? -5.806 13.346 11.492 1.00 94.94 296 LEU A N 1
ATOM 2234 C CA . LEU A 1 296 ? -5.682 12.425 12.627 1.00 94.94 296 LEU A CA 1
ATOM 2235 C C . LEU A 1 296 ? -5.515 13.148 13.971 1.00 94.94 296 LEU A C 1
ATOM 2237 O O . LEU A 1 296 ? -5.940 12.610 14.993 1.00 94.94 296 LEU A O 1
ATOM 2241 N N . LEU A 1 297 ? -4.940 14.356 14.016 1.00 93.50 297 LEU A N 1
ATOM 2242 C CA . LEU A 1 297 ? -4.790 15.105 15.273 1.00 93.50 297 LEU A CA 1
ATOM 2243 C C . LEU A 1 297 ? -6.147 15.497 15.865 1.00 93.50 297 LEU A C 1
ATOM 2245 O O . LEU A 1 297 ? -6.318 15.418 17.083 1.00 93.50 297 LEU A O 1
ATOM 2249 N N . VAL A 1 298 ? -7.120 15.813 15.008 1.00 92.94 298 VAL A N 1
ATOM 2250 C CA . VAL A 1 298 ? -8.493 16.182 15.394 1.00 92.94 298 VAL A CA 1
ATOM 2251 C C . VAL A 1 298 ? -9.319 14.957 15.809 1.00 92.94 298 VAL A C 1
ATOM 2253 O O . VAL A 1 298 ? -10.313 15.094 16.520 1.00 92.94 298 VAL A O 1
ATOM 2256 N N . LEU A 1 299 ? -8.894 13.748 15.424 1.00 91.94 299 LEU A N 1
ATOM 2257 C CA . LEU A 1 299 ? -9.612 12.510 15.718 1.00 91.94 299 LEU A CA 1
ATOM 2258 C C . LEU A 1 299 ? -9.754 12.278 17.232 1.00 91.94 299 LEU A C 1
ATOM 2260 O O . LEU A 1 299 ? -8.760 12.230 17.972 1.00 91.94 299 LEU A O 1
ATOM 2264 N N . LYS A 1 300 ? -11.006 12.074 17.652 1.00 86.69 300 LYS A N 1
ATOM 2265 C CA . LYS A 1 300 ? -11.441 11.665 18.993 1.00 86.69 300 LYS A CA 1
ATOM 2266 C C . LYS A 1 300 ? -12.396 10.477 18.868 1.00 86.69 300 LYS A C 1
ATOM 2268 O O . LYS A 1 300 ? -13.003 10.297 17.812 1.00 86.69 300 LYS A O 1
ATOM 2273 N N . LYS A 1 301 ? -12.542 9.680 19.930 1.00 83.94 301 LYS A N 1
ATOM 2274 C CA . LYS A 1 301 ? -13.509 8.573 19.943 1.00 83.94 301 LYS A CA 1
ATOM 2275 C C . LYS A 1 301 ? -14.949 9.107 19.815 1.00 83.94 301 LYS A C 1
ATOM 2277 O O . LYS A 1 301 ? -15.214 10.206 20.300 1.00 83.94 301 LYS A O 1
ATOM 2282 N N . PRO A 1 302 ? -15.855 8.387 19.131 1.00 81.62 302 PRO A N 1
ATOM 2283 C CA . PRO A 1 302 ? -17.257 8.771 19.050 1.00 81.62 302 PRO A CA 1
ATOM 2284 C C . PRO A 1 302 ? -17.933 8.633 20.418 1.00 81.62 302 PRO A C 1
ATOM 2286 O O . PRO A 1 302 ? -17.809 7.608 21.083 1.00 81.62 302 PRO A O 1
ATOM 2289 N N . GLU A 1 303 ? -18.649 9.679 20.822 1.00 73.88 303 GLU A N 1
ATOM 2290 C CA . GLU A 1 303 ? -19.486 9.700 22.023 1.00 73.88 303 GLU A CA 1
ATOM 2291 C C . GLU A 1 303 ? -20.946 9.443 21.643 1.00 73.88 303 GLU A C 1
ATOM 2293 O O . GLU A 1 303 ? -21.376 9.741 20.524 1.00 73.88 303 GLU A O 1
ATOM 2298 N N . VAL A 1 304 ? -21.725 8.888 22.572 1.00 64.19 304 VAL A N 1
ATOM 2299 C CA . VAL A 1 304 ? -23.171 8.737 22.377 1.00 64.19 304 VAL A CA 1
ATOM 2300 C C . VAL A 1 304 ? -23.818 10.090 22.554 1.00 64.19 304 VAL A C 1
ATOM 2302 O O . VAL A 1 304 ? -23.767 10.669 23.639 1.00 64.19 304 VAL A O 1
ATOM 2305 N N . ASN A 1 305 ? -24.461 10.574 21.498 1.00 54.28 305 ASN A N 1
ATOM 2306 C CA . ASN A 1 305 ? -25.301 11.749 21.609 1.00 54.28 305 ASN A CA 1
ATOM 2307 C C . ASN A 1 305 ? -26.547 11.370 22.426 1.00 54.28 305 ASN A C 1
ATOM 2309 O O . ASN A 1 305 ? -27.303 10.500 22.004 1.00 54.28 305 ASN A O 1
ATOM 2313 N N . LYS A 1 306 ? -26.724 11.969 23.609 1.00 48.69 306 LYS A N 1
ATOM 2314 C CA . LYS A 1 306 ? -27.833 11.655 24.530 1.00 48.69 306 LYS A CA 1
ATOM 2315 C C . LYS A 1 306 ? -29.207 12.099 24.018 1.00 48.69 306 LYS A C 1
ATOM 2317 O O . LYS A 1 306 ? -30.210 11.611 24.525 1.00 48.69 306 LYS A O 1
ATOM 2322 N N . ASP A 1 307 ? -29.240 12.973 23.014 1.00 44.78 307 ASP A N 1
ATOM 2323 C CA . ASP A 1 307 ? -30.455 13.679 22.596 1.00 44.78 307 ASP A CA 1
ATOM 2324 C C . ASP A 1 307 ? -31.123 13.102 21.330 1.00 44.78 307 ASP A C 1
ATOM 2326 O O . ASP A 1 307 ? -31.930 13.786 20.695 1.00 44.78 307 ASP A O 1
ATOM 2330 N N . ARG A 1 308 ? -30.788 11.870 20.914 1.00 40.75 308 ARG A N 1
ATOM 2331 C CA . ARG A 1 308 ? -31.444 11.176 19.788 1.00 40.75 308 ARG A CA 1
ATOM 2332 C C . ARG A 1 308 ? -31.600 9.679 20.003 1.00 40.75 308 ARG A C 1
ATOM 2334 O O . ARG A 1 308 ? -30.578 9.025 20.303 1.00 40.75 308 ARG A O 1
#

Secondary structure (DSSP, 8-state):
---HHHHHHHH-EEEEETTEEEEEE----HHHHHHHHHHHHHHHHHHHHHT--PPPTT---TT-PPP---S-S----S---HHHHHT-HHHHHHHHHHHHHHHHHHHHHHHHHHHHHHHHHHT-SS-EEHHHHHHHHHHHHHHHHHHHHHHHHHHHHHHHHHHHH-HHHHHHHHHHHHHHHHHHGGG--SHHHHHHHHHHHHHHHHHHHHHHHHHHHHHH-STTHHHHHHHHHHHHHHHHHHHHHHHHHH-EEEEEEEEEEE-TTS-EEEEEEEEEE-HHHHHHHHHHHHHHHHHHHH--PPPP-TT-

Radius of gyration: 23.28 Å; chains: 1; bounding box: 53×42×74 Å

pLDDT: mean 87.68, std 12.55, range [37.47, 98.31]

Sequence (308 aa):
FFAPLAKALITGGPYQLFGKSLFSLPEVGLFNTFLVLGLIFLVTITLGALLLQNPETGYRPAGWNSPVQSTALNNLKVDFTPSEMFRTWQFWLLWGIYLTGCASGLMIIMKASPIWQSFALSSLTSGLDSAGFSQIASAGALAVSILAIFNSLGRIVWGKISDAAGRKNTLLAMFLICGLTMLAFNALKPYSLFLLGISLVGLCFGGFLAVFPAVTADYFGTKHYGANYGWMFSAYGVGGLLGPYLAAALMKTSAIVKIREIKAGGEETFRSLLVGDYRRAFLVAGLLCLISTVALLVLKKPEVNKDR

Foldseek 3Di:
DDALVLVCCAQWAFSDAPNDGDDTDGNNHNVSSVVVVVVVCVVVVVVVVVVDDDDDDPDDPPPDDPPPPPPPDDFDPLAADQVRLVVDPLLVLLLLLLLLLLLLLLLCLVCQLLQQLLLVVVPDPAAAEPVRSVVSSVLSSNLNNLLQVLLQVLLVVLLVCCVVVHLLVSLLVLLLQSLVLLLCQLVLSPSVSSSVSSSSSSSSSSNSVNRSLVVQCRQNNDPNSVVSVVVSCVSNVNSNVNNNVLQVVVKDFPDWHWYWDQDPPRDTDTDIDTNIDRNRSSNVSSVSSVVSSVSSVVDDHDGDDPPD